Protein AF-A0AAW0VTT9-F1 (afdb_monomer_lite)

InterPro domains:
  IPR017452 GPCR, rhodopsin-like, 7TM [PS50262] (37-199)

Foldseek 3Di:
DDPPPPPPPPPPDDDPLVVLVVLLVVLLVCLVVLLVVLVVLLVVLVVLAVVLVVVVVVVVVVVVPPPPDDDDDDDDDPDDPPPPPPVSPDLWLLSVLVSQLSVLSNCCSNPLSVLSSVQSVCVSVVHDHDDPVSVLVSVLVVQLSVQLNVVSVVVNVVQVVPCVVDDPPDRPTDPVVSVVVSVVSNVVSNVVSVVVVPD

Secondary structure (DSSP, 8-state):
---------TTTSSPPHHHHHHHHHHHHHHHHHHHHHHHHHHHHHHHHHHHHHHHHHHHHHHHTSSTTS-----------------------HHHHHHHHHHHHHHHIIIIIHHHHHHHHHHHHTTPPPPPHHHHHHHHHHHHHHHHHHHHHHHHHHHHHHHHHHS-TT--S--HHHHHHHHHHHHHHHHHHHHHHHH-

Structure (mmCIF, N/CA/C/O backbone):
data_AF-A0AAW0VTT9-F1
#
_entry.id   AF-A0AAW0VTT9-F1
#
loop_
_atom_site.group_PDB
_atom_site.id
_atom_site.type_symbol
_atom_site.label_atom_id
_atom_site.label_alt_id
_atom_site.label_comp_id
_atom_site.label_asym_id
_atom_site.label_entity_id
_atom_site.label_seq_id
_atom_site.pdbx_PDB_ins_code
_atom_site.Cartn_x
_atom_site.Cartn_y
_atom_site.Cartn_z
_atom_site.occupancy
_atom_site.B_iso_or_equiv
_atom_site.auth_seq_id
_atom_site.auth_comp_id
_atom_site.auth_asym_id
_atom_site.auth_atom_id
_atom_site.pdbx_PDB_model_num
ATOM 1 N N . MET A 1 1 ? 29.250 16.994 -24.163 1.00 41.75 1 MET A N 1
ATOM 2 C CA . MET A 1 1 ? 29.553 15.779 -23.377 1.00 41.75 1 MET A CA 1
ATOM 3 C C . MET A 1 1 ? 28.845 14.619 -24.052 1.00 41.75 1 MET A C 1
ATOM 5 O O . MET A 1 1 ? 27.644 14.464 -23.885 1.00 41.75 1 MET A O 1
ATOM 9 N N . ASN A 1 2 ? 29.576 13.907 -24.911 1.00 37.84 2 ASN A N 1
ATOM 10 C CA . ASN A 1 2 ? 29.076 12.780 -25.694 1.00 37.84 2 ASN A CA 1
ATOM 11 C C . ASN A 1 2 ? 29.039 11.536 -24.812 1.00 37.84 2 ASN A C 1
ATOM 13 O O . ASN A 1 2 ? 30.079 10.942 -24.544 1.00 37.84 2 ASN A O 1
ATOM 17 N N . SER A 1 3 ? 27.850 11.137 -24.381 1.00 42.84 3 SER A N 1
ATOM 18 C CA . SER A 1 3 ? 27.622 9.825 -23.794 1.00 42.84 3 SER A CA 1
ATOM 19 C C . SER A 1 3 ? 27.156 8.861 -24.885 1.00 42.84 3 SER A C 1
ATOM 21 O O . SER A 1 3 ? 25.985 8.522 -25.029 1.00 42.84 3 SER A O 1
ATOM 23 N N . SER A 1 4 ? 28.126 8.451 -25.702 1.00 41.81 4 SER A N 1
ATOM 24 C CA . SER A 1 4 ? 28.024 7.264 -26.543 1.00 41.81 4 SER A CA 1
ATOM 25 C C . SER A 1 4 ? 28.101 6.044 -25.627 1.00 41.81 4 SER A C 1
ATOM 27 O O . SER A 1 4 ? 29.177 5.492 -25.406 1.00 41.81 4 SER A O 1
ATOM 29 N N . TRP A 1 5 ? 26.969 5.653 -25.044 1.00 49.06 5 TRP A N 1
ATOM 30 C CA . TRP A 1 5 ? 26.801 4.330 -24.446 1.00 49.06 5 TRP A CA 1
ATOM 31 C C . TRP A 1 5 ? 26.744 3.337 -25.603 1.00 49.06 5 TRP A C 1
ATOM 33 O O . TRP A 1 5 ? 25.675 2.959 -26.079 1.00 49.06 5 TRP A O 1
ATOM 43 N N . GLU A 1 6 ? 27.916 3.007 -26.138 1.00 41.84 6 GLU A N 1
ATOM 44 C CA . GLU A 1 6 ? 28.052 1.948 -27.118 1.00 41.84 6 GLU A CA 1
ATOM 45 C C . GLU A 1 6 ? 27.469 0.670 -26.522 1.00 41.84 6 GLU A C 1
ATOM 47 O O . GLU A 1 6 ? 27.969 0.096 -25.554 1.00 41.84 6 GLU A O 1
ATOM 52 N N . VAL A 1 7 ? 26.370 0.257 -27.137 1.00 48.59 7 VAL A N 1
ATOM 53 C CA . VAL A 1 7 ? 25.659 -1.000 -26.962 1.00 48.59 7 VAL A CA 1
ATOM 54 C C . VAL A 1 7 ? 26.563 -2.131 -27.476 1.00 48.59 7 VAL A C 1
ATOM 56 O O . VAL A 1 7 ? 26.320 -2.707 -28.527 1.00 48.59 7 VAL A O 1
ATOM 59 N N . ARG A 1 8 ? 27.672 -2.408 -26.780 1.00 44.38 8 ARG A N 1
ATOM 60 C CA . ARG A 1 8 ? 28.609 -3.511 -27.090 1.00 44.38 8 ARG A CA 1
ATOM 61 C C . ARG A 1 8 ? 28.682 -4.582 -25.996 1.00 44.38 8 ARG A C 1
ATOM 63 O O . ARG A 1 8 ? 29.585 -5.404 -26.005 1.00 44.38 8 ARG A O 1
ATOM 70 N N . GLY A 1 9 ? 27.734 -4.592 -25.058 1.00 42.50 9 GLY A N 1
ATOM 71 C CA . GLY A 1 9 ? 27.702 -5.550 -23.941 1.00 42.50 9 GLY A CA 1
ATOM 72 C C . GLY A 1 9 ? 26.490 -6.483 -23.909 1.00 42.50 9 GLY A C 1
ATOM 73 O O . GLY A 1 9 ? 26.217 -7.067 -22.865 1.00 42.50 9 GLY A O 1
ATOM 74 N N . LEU A 1 10 ? 25.716 -6.586 -24.995 1.00 48.16 10 LEU A N 1
ATOM 75 C CA . LEU A 1 10 ? 24.454 -7.342 -25.002 1.00 48.16 10 LEU A CA 1
ATOM 76 C C . LEU A 1 10 ? 24.596 -8.837 -25.320 1.00 48.16 10 LEU A C 1
ATOM 78 O O . LEU A 1 10 ? 23.585 -9.530 -25.271 1.00 48.16 10 LEU A O 1
ATOM 82 N N . GLU A 1 11 ? 25.797 -9.346 -25.609 1.00 51.06 11 GLU A N 1
ATOM 83 C CA . GLU A 1 11 ? 25.940 -10.760 -25.984 1.00 51.06 11 GLU A CA 1
ATOM 84 C C . GLU A 1 11 ? 26.037 -11.736 -24.801 1.00 51.06 11 GLU A C 1
ATOM 86 O O . GLU A 1 11 ? 25.587 -12.856 -24.981 1.00 51.06 11 GLU A O 1
ATOM 91 N N . ASP A 1 12 ? 26.439 -11.343 -23.578 1.00 50.56 12 ASP A N 1
ATOM 92 C CA . ASP A 1 12 ? 26.616 -12.347 -22.497 1.00 50.56 12 ASP A CA 1
ATOM 93 C C . ASP A 1 12 ? 26.087 -11.984 -21.089 1.00 50.56 12 ASP A C 1
ATOM 95 O O . ASP A 1 12 ? 26.224 -12.782 -20.162 1.00 50.56 12 ASP A O 1
ATOM 99 N N . GLY A 1 13 ? 25.455 -10.818 -20.876 1.00 60.34 13 GLY A N 1
ATOM 100 C CA . GLY A 1 13 ? 25.101 -10.368 -19.508 1.00 60.34 13 GLY A CA 1
ATOM 101 C C . GLY A 1 13 ? 23.711 -9.762 -19.287 1.00 60.34 13 GLY A C 1
ATOM 102 O O . GLY A 1 13 ? 23.351 -9.464 -18.147 1.00 60.34 13 GLY A O 1
ATOM 103 N N . GLY A 1 14 ? 22.921 -9.546 -20.341 1.00 64.19 14 GLY A N 1
ATOM 104 C CA . GLY A 1 14 ? 21.575 -8.979 -20.220 1.00 64.19 14 GLY A CA 1
ATOM 105 C C . GLY A 1 14 ? 20.544 -10.028 -19.804 1.00 64.19 14 GLY A C 1
ATOM 106 O O . GLY A 1 14 ? 20.582 -11.159 -20.283 1.00 64.19 14 GLY A O 1
ATOM 107 N N . ALA A 1 15 ? 19.580 -9.658 -18.952 1.00 70.12 15 ALA A N 1
ATOM 108 C CA . ALA A 1 15 ? 18.426 -10.519 -18.704 1.00 70.12 15 ALA A CA 1
ATOM 109 C C . ALA A 1 15 ? 17.712 -10.793 -20.045 1.00 70.12 15 ALA A C 1
ATOM 111 O O . ALA A 1 15 ? 17.352 -9.833 -20.735 1.00 70.12 15 ALA A O 1
ATOM 112 N N . PRO A 1 16 ? 17.487 -12.064 -20.430 1.00 85.50 16 PRO A N 1
ATOM 113 C CA . PRO A 1 16 ? 16.788 -12.385 -21.666 1.00 85.50 16 PRO A CA 1
ATOM 114 C C . PRO A 1 16 ? 15.449 -11.645 -21.732 1.00 85.50 16 PRO A C 1
ATOM 116 O O . PRO A 1 16 ? 14.719 -11.600 -20.743 1.00 85.50 16 PRO A O 1
ATOM 119 N N . VAL A 1 17 ? 15.084 -11.101 -22.897 1.00 87.88 17 VAL A N 1
ATOM 120 C CA . VAL A 1 17 ? 13.831 -10.335 -23.085 1.00 87.88 17 VAL A CA 1
ATOM 121 C C . VAL A 1 17 ? 12.601 -11.108 -22.582 1.00 87.88 17 VAL A C 1
ATOM 123 O O . VAL A 1 17 ? 11.656 -10.512 -22.063 1.00 87.88 17 VAL A O 1
ATOM 126 N N . GLY A 1 18 ? 12.634 -12.442 -22.673 1.00 90.12 18 GLY A N 1
ATOM 127 C CA . GLY A 1 18 ? 11.616 -13.323 -22.100 1.00 90.12 18 GLY A CA 1
ATOM 128 C C . GLY A 1 18 ? 11.416 -13.136 -20.591 1.00 90.12 18 GLY A C 1
ATOM 129 O O . GLY A 1 18 ? 10.275 -13.049 -20.146 1.00 90.12 18 GLY A O 1
ATOM 130 N N . TRP A 1 19 ? 12.492 -12.984 -19.813 1.00 92.81 19 TRP A N 1
ATOM 131 C CA . TRP A 1 19 ? 12.420 -12.724 -18.371 1.00 92.81 19 TRP A CA 1
ATOM 132 C C . TRP A 1 19 ? 11.833 -11.353 -18.054 1.00 92.81 19 TRP A C 1
ATOM 134 O O . TRP A 1 19 ? 11.032 -11.237 -17.130 1.00 92.81 19 TRP A O 1
ATOM 144 N N . ILE A 1 20 ? 12.172 -10.328 -18.839 1.00 92.06 20 ILE A N 1
ATOM 145 C CA . ILE A 1 20 ? 11.619 -8.978 -18.661 1.00 92.06 20 ILE A CA 1
ATOM 146 C C . ILE A 1 20 ? 10.101 -8.996 -18.897 1.00 92.06 20 ILE A C 1
ATOM 148 O O . ILE A 1 20 ? 9.338 -8.471 -18.086 1.00 92.06 20 ILE A O 1
ATOM 152 N N . ARG A 1 21 ? 9.643 -9.666 -19.963 1.00 93.69 21 ARG A N 1
ATOM 153 C CA . ARG A 1 21 ? 8.207 -9.844 -20.242 1.00 93.69 21 ARG A CA 1
ATOM 154 C C . ARG A 1 21 ? 7.507 -10.664 -19.161 1.00 93.69 21 ARG A C 1
ATOM 156 O O . ARG A 1 21 ? 6.414 -10.297 -18.740 1.00 93.69 21 ARG A O 1
ATOM 163 N N . ALA A 1 22 ? 8.134 -11.741 -18.688 1.00 94.94 22 ALA A N 1
ATOM 164 C CA . ALA A 1 22 ? 7.590 -12.553 -17.605 1.00 94.94 22 ALA A CA 1
ATOM 165 C C . ALA A 1 22 ? 7.423 -11.730 -16.316 1.00 94.94 22 ALA A C 1
ATOM 167 O O . ALA A 1 22 ? 6.351 -11.750 -15.716 1.00 94.94 22 ALA A O 1
ATOM 168 N N . ALA A 1 23 ? 8.434 -10.940 -15.938 1.00 94.19 23 ALA A N 1
ATOM 169 C CA . ALA A 1 23 ? 8.374 -10.042 -14.785 1.00 94.19 23 ALA A CA 1
ATOM 170 C C . ALA A 1 23 ? 7.284 -8.969 -14.935 1.00 94.19 23 ALA A C 1
ATOM 172 O O . ALA A 1 23 ? 6.585 -8.656 -13.972 1.00 94.19 23 ALA A O 1
ATOM 173 N N . GLN A 1 24 ? 7.089 -8.440 -16.144 1.00 95.38 24 GLN A N 1
ATOM 174 C CA . GLN A 1 24 ? 6.029 -7.479 -16.435 1.00 95.38 24 GLN A CA 1
ATOM 175 C C . GLN A 1 24 ? 4.628 -8.093 -16.288 1.00 95.38 24 GLN A C 1
ATOM 177 O O . GLN A 1 24 ? 3.772 -7.514 -15.619 1.00 95.38 24 GLN A O 1
ATOM 182 N N . VAL A 1 25 ? 4.387 -9.264 -16.887 1.00 96.50 25 VAL A N 1
ATOM 183 C CA . VAL A 1 25 ? 3.108 -9.988 -16.767 1.00 96.50 25 VAL A CA 1
ATOM 184 C C . VAL A 1 25 ? 2.840 -10.362 -15.310 1.00 96.50 25 VAL A C 1
ATOM 186 O O . VAL A 1 25 ? 1.718 -10.205 -14.823 1.00 96.50 25 VAL A O 1
ATOM 189 N N . TRP A 1 26 ? 3.875 -10.794 -14.590 1.00 96.88 26 TRP A N 1
ATOM 190 C CA . TRP A 1 26 ? 3.798 -11.061 -13.160 1.00 96.88 26 TRP A CA 1
ATOM 191 C C . TRP A 1 26 ? 3.393 -9.814 -12.366 1.00 96.88 26 TRP A C 1
ATOM 193 O O . TRP A 1 26 ? 2.438 -9.870 -11.595 1.00 96.88 26 TRP A O 1
ATOM 203 N N . ALA A 1 27 ? 4.047 -8.671 -12.597 1.00 96.31 27 ALA A N 1
ATOM 204 C CA . ALA A 1 27 ? 3.732 -7.417 -11.914 1.00 96.31 27 ALA A CA 1
ATOM 205 C C . ALA A 1 27 ? 2.271 -6.982 -12.133 1.00 96.31 27 ALA A C 1
ATOM 207 O O . ALA A 1 27 ? 1.600 -6.600 -11.175 1.00 96.31 27 ALA A O 1
ATOM 208 N N . TRP A 1 28 ? 1.751 -7.101 -13.361 1.00 97.44 28 TRP A N 1
ATOM 209 C CA . TRP A 1 28 ? 0.335 -6.846 -13.656 1.00 97.44 28 TRP A CA 1
ATOM 210 C C . TRP A 1 28 ? -0.603 -7.823 -12.949 1.00 97.44 28 TRP A C 1
ATOM 212 O O . TRP A 1 28 ? -1.619 -7.411 -12.394 1.00 97.44 28 TRP A O 1
ATOM 222 N N . THR A 1 29 ? -0.251 -9.107 -12.927 1.00 97.88 29 THR A N 1
ATOM 223 C CA . THR A 1 29 ? -1.052 -10.140 -12.259 1.00 97.88 29 THR A CA 1
ATOM 224 C C . THR A 1 29 ? -1.159 -9.857 -10.760 1.00 97.88 29 THR A C 1
ATOM 226 O O . THR A 1 29 ? -2.262 -9.818 -10.215 1.00 97.88 29 THR A O 1
ATOM 229 N N . VAL A 1 30 ? -0.029 -9.576 -10.100 1.00 97.56 30 VAL A N 1
ATOM 230 C CA . VAL A 1 30 ? 0.010 -9.217 -8.673 1.00 97.56 30 VAL A CA 1
ATOM 231 C C . VAL A 1 30 ? -0.730 -7.903 -8.415 1.00 97.56 30 VAL A C 1
ATOM 233 O O . VAL A 1 30 ? -1.460 -7.809 -7.434 1.00 97.56 30 VAL A O 1
ATOM 236 N N . SER A 1 31 ? -0.616 -6.916 -9.308 1.00 97.62 31 SER A N 1
ATOM 237 C CA . SER A 1 31 ? -1.359 -5.652 -9.220 1.00 97.62 31 SER A CA 1
ATOM 238 C C . SER A 1 31 ? -2.876 -5.869 -9.227 1.00 97.62 31 SER A C 1
ATOM 240 O O . SER A 1 31 ? -3.567 -5.345 -8.356 1.00 97.62 31 SER A O 1
ATOM 242 N N . VAL A 1 32 ? -3.401 -6.685 -10.149 1.00 98.06 32 VAL A N 1
ATOM 243 C CA . VAL A 1 32 ? -4.846 -6.950 -10.259 1.00 98.06 32 VAL A CA 1
ATOM 244 C C . VAL A 1 32 ? -5.354 -7.769 -9.076 1.00 98.06 32 VAL A C 1
ATOM 246 O O . VAL A 1 32 ? -6.338 -7.386 -8.438 1.00 98.06 32 VAL A O 1
ATOM 249 N N . VAL A 1 33 ? -4.689 -8.884 -8.761 1.00 98.12 33 VAL A N 1
ATOM 250 C CA . VAL A 1 33 ? -5.107 -9.786 -7.676 1.00 98.12 33 VAL A CA 1
ATOM 251 C C . VAL A 1 33 ? -4.972 -9.090 -6.322 1.00 98.12 33 VAL A C 1
ATOM 253 O O . VAL A 1 33 ? -5.932 -9.048 -5.552 1.00 98.12 33 VAL A O 1
ATOM 256 N N . GLY A 1 34 ? -3.812 -8.488 -6.054 1.00 96.56 34 GLY A N 1
ATOM 257 C CA . GLY A 1 34 ? -3.541 -7.759 -4.818 1.00 96.56 34 GLY A CA 1
ATOM 258 C C . GLY A 1 34 ? -4.400 -6.505 -4.683 1.00 96.56 34 GLY A C 1
ATOM 259 O O . GLY A 1 34 ? -4.956 -6.258 -3.616 1.00 96.56 34 GLY A O 1
ATOM 260 N N . GLY A 1 35 ? -4.590 -5.746 -5.765 1.00 97.19 35 GLY A N 1
ATOM 261 C CA . GLY A 1 35 ? -5.460 -4.571 -5.775 1.00 97.19 35 GLY A CA 1
ATOM 262 C C . GLY A 1 35 ? -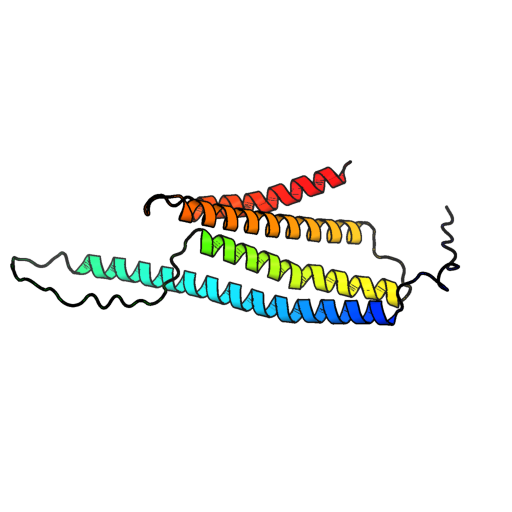6.912 -4.928 -5.456 1.00 97.19 35 GLY A C 1
ATOM 263 O O . GLY A 1 35 ? -7.519 -4.318 -4.578 1.00 97.19 35 GLY A O 1
ATOM 264 N N . THR A 1 36 ? -7.451 -5.968 -6.097 1.00 98.00 36 THR A N 1
ATOM 265 C CA . THR A 1 36 ? -8.825 -6.433 -5.842 1.00 98.00 36 THR A CA 1
ATOM 266 C C . THR A 1 36 ? -8.984 -6.953 -4.412 1.00 98.00 36 THR A C 1
ATOM 268 O O . THR A 1 36 ? -9.917 -6.556 -3.715 1.00 98.00 36 THR A O 1
ATOM 271 N N . GLY A 1 37 ? -8.064 -7.803 -3.943 1.00 97.25 37 GLY A N 1
ATOM 272 C CA . GLY A 1 37 ? -8.117 -8.374 -2.593 1.00 97.25 37 GLY A CA 1
ATOM 273 C C . GLY A 1 37 ? -8.040 -7.316 -1.488 1.00 97.25 37 GLY A C 1
ATOM 274 O O . GLY A 1 37 ? -8.830 -7.339 -0.538 1.00 97.25 37 GLY A O 1
ATOM 275 N N . ASN A 1 38 ? -7.143 -6.338 -1.635 1.00 97.25 38 ASN A N 1
ATOM 276 C CA . ASN A 1 38 ? -7.021 -5.247 -0.672 1.00 97.25 38 ASN A CA 1
ATOM 277 C C . ASN A 1 38 ? -8.211 -4.289 -0.719 1.00 97.25 38 ASN A C 1
ATOM 279 O O . ASN A 1 38 ? -8.684 -3.866 0.334 1.00 97.25 38 ASN A O 1
ATOM 283 N N . LEU A 1 39 ? -8.767 -4.010 -1.902 1.00 97.75 39 LEU A N 1
ATOM 284 C CA . LEU A 1 39 ? -9.986 -3.212 -2.024 1.00 97.75 39 LEU A CA 1
ATOM 285 C C . LEU A 1 39 ? -11.165 -3.872 -1.297 1.00 97.75 39 LEU A C 1
ATOM 287 O O . LEU A 1 39 ? -11.843 -3.217 -0.508 1.00 97.75 39 LEU A O 1
ATOM 291 N N . VAL A 1 40 ? -11.381 -5.175 -1.506 1.00 97.69 40 VAL A N 1
ATOM 292 C CA . VAL A 1 40 ? -12.435 -5.931 -0.808 1.00 97.69 40 VAL A CA 1
ATOM 293 C C . VAL A 1 40 ? -12.220 -5.898 0.706 1.00 97.69 40 VAL A C 1
ATOM 295 O O . VAL A 1 40 ? -13.181 -5.688 1.451 1.00 97.69 40 VAL A O 1
ATOM 298 N N . THR A 1 41 ? -10.977 -6.039 1.173 1.00 96.38 41 THR A N 1
ATOM 299 C CA . THR A 1 41 ? -10.627 -5.933 2.600 1.00 96.38 41 THR A CA 1
ATOM 300 C C . THR A 1 41 ? -10.975 -4.555 3.163 1.00 96.38 41 THR A C 1
ATOM 302 O O . THR A 1 41 ? -11.702 -4.469 4.155 1.00 96.38 41 THR A O 1
ATOM 305 N N . VAL A 1 42 ? -10.541 -3.477 2.503 1.00 96.50 42 VAL A N 1
ATOM 306 C CA . VAL A 1 42 ? -10.851 -2.093 2.894 1.00 96.50 42 VAL A CA 1
ATOM 307 C C . VAL A 1 42 ? -12.363 -1.877 2.946 1.00 96.50 42 VAL A C 1
ATOM 309 O O . VAL A 1 42 ? -12.882 -1.423 3.967 1.00 96.50 42 VAL A O 1
ATOM 312 N N . CYS A 1 43 ? -13.089 -2.248 1.887 1.00 96.88 43 CYS A N 1
ATOM 313 C CA . CYS A 1 43 ? -14.543 -2.120 1.823 1.00 96.88 43 CYS A CA 1
ATOM 314 C C . CYS A 1 43 ? -15.230 -2.891 2.952 1.00 96.88 43 CYS A C 1
ATOM 316 O O . CYS A 1 43 ? -16.119 -2.349 3.606 1.00 96.88 43 CYS A O 1
ATOM 318 N N . THR A 1 44 ? -14.793 -4.121 3.225 1.00 95.06 44 THR A N 1
ATOM 319 C CA . THR A 1 44 ? -15.354 -4.960 4.290 1.00 95.06 44 THR A CA 1
ATOM 320 C C . THR A 1 44 ? -15.122 -4.329 5.657 1.00 95.06 44 THR A C 1
ATOM 322 O O . THR A 1 44 ? -16.067 -4.172 6.427 1.00 95.06 44 THR A O 1
ATOM 325 N N . VAL A 1 45 ? -13.894 -3.904 5.959 1.00 93.50 45 VAL A N 1
ATOM 326 C CA . VAL A 1 45 ? -13.554 -3.288 7.248 1.00 93.50 45 VAL A CA 1
ATOM 327 C C . VAL A 1 45 ? -14.313 -1.976 7.444 1.00 93.50 45 VAL A C 1
ATOM 329 O O . VAL A 1 45 ? -14.918 -1.767 8.496 1.00 93.50 45 VAL A O 1
ATOM 332 N N . VAL A 1 46 ? -14.351 -1.109 6.431 1.00 93.69 46 VAL A N 1
ATOM 333 C CA . VAL A 1 46 ? -15.102 0.155 6.482 1.00 93.69 46 VAL A CA 1
ATOM 334 C C . VAL A 1 46 ? -16.596 -0.103 6.667 1.00 93.69 46 VAL A C 1
ATOM 336 O O . VAL A 1 46 ? -17.229 0.553 7.496 1.00 93.69 46 VAL A O 1
ATOM 339 N N . HIS A 1 47 ? -17.156 -1.081 5.955 1.00 93.19 47 HIS A N 1
ATOM 340 C CA . HIS A 1 47 ? -18.559 -1.459 6.081 1.00 93.19 47 HIS A CA 1
ATOM 341 C C . HIS A 1 47 ? -18.888 -1.972 7.492 1.00 93.19 47 HIS A C 1
ATOM 343 O O . HIS A 1 47 ? -19.856 -1.511 8.098 1.00 93.19 47 HIS A O 1
ATOM 349 N N . GLN A 1 48 ? -18.052 -2.845 8.065 1.00 91.50 48 GLN A N 1
ATOM 350 C CA . GLN A 1 48 ? -18.215 -3.331 9.442 1.00 91.50 48 GLN A CA 1
ATOM 351 C C . GLN A 1 48 ? -18.122 -2.189 10.466 1.00 91.50 48 GLN A C 1
ATOM 353 O O . GLN A 1 48 ? -18.948 -2.094 11.376 1.00 91.50 48 GLN A O 1
ATOM 358 N N . LEU A 1 49 ? -17.173 -1.263 10.288 1.00 89.56 49 LEU A N 1
ATOM 359 C CA . LEU A 1 49 ? -17.051 -0.073 11.135 1.00 89.56 49 LEU A CA 1
ATOM 360 C C . LEU A 1 49 ? -18.283 0.836 11.028 1.00 89.56 49 LEU A C 1
ATOM 362 O O . LEU A 1 49 ? -18.729 1.391 12.035 1.00 89.56 49 LEU A O 1
ATOM 366 N N . HIS A 1 50 ? -18.844 0.989 9.828 1.00 90.75 50 HIS A N 1
ATOM 367 C CA . HIS A 1 50 ? -20.047 1.782 9.596 1.00 90.75 50 HIS A CA 1
ATOM 368 C C . HIS A 1 50 ? -21.276 1.153 10.268 1.00 90.75 50 HIS A C 1
ATOM 370 O O . HIS A 1 50 ? -21.971 1.828 11.032 1.00 90.75 50 HIS A O 1
ATOM 376 N N . LEU A 1 51 ? -21.500 -0.150 10.070 1.00 89.12 51 LEU A N 1
ATOM 377 C CA . LEU A 1 51 ? -22.587 -0.885 10.723 1.00 89.12 51 LEU A CA 1
ATOM 378 C C . LEU A 1 51 ? -22.467 -0.863 12.251 1.00 89.12 51 LEU A C 1
ATOM 380 O O . LEU A 1 51 ? -23.474 -0.682 12.941 1.00 89.12 51 LEU A O 1
ATOM 384 N N . GLY A 1 52 ? -21.249 -0.986 12.787 1.00 85.50 52 GLY A N 1
ATOM 385 C CA . GLY A 1 52 ? -20.992 -0.895 14.225 1.00 85.50 52 GLY A CA 1
ATOM 386 C C . GLY A 1 52 ? -21.348 0.475 14.811 1.00 85.50 52 GLY A C 1
ATOM 387 O O . GLY A 1 52 ? -21.904 0.558 15.907 1.00 85.50 52 GLY A O 1
ATOM 388 N N . ARG A 1 53 ? -21.101 1.565 14.069 1.00 85.69 53 ARG A N 1
ATOM 389 C CA . ARG A 1 53 ? -21.510 2.920 14.484 1.00 85.69 53 ARG A CA 1
ATOM 390 C C . ARG A 1 53 ? -23.027 3.087 14.494 1.00 85.69 53 ARG A C 1
ATOM 392 O O . ARG A 1 53 ? -23.553 3.686 15.431 1.00 85.69 53 ARG A O 1
ATOM 399 N N . LEU A 1 54 ? -23.723 2.556 13.488 1.00 87.12 54 LEU A N 1
ATOM 400 C CA . LEU A 1 54 ? -25.186 2.626 13.417 1.00 87.12 54 LEU A CA 1
ATOM 401 C C . LEU A 1 54 ? -25.847 1.878 14.582 1.00 87.12 54 LEU A C 1
ATOM 403 O O . LEU A 1 54 ? -26.715 2.441 15.248 1.00 87.12 54 LEU A O 1
ATOM 407 N N . HIS A 1 55 ? -25.382 0.666 14.896 1.00 82.50 55 HIS A N 1
ATOM 408 C CA . HIS A 1 55 ? -25.903 -0.111 16.028 1.00 82.50 55 HIS A CA 1
ATOM 409 C C . HIS A 1 55 ? -25.680 0.589 17.372 1.00 82.50 55 HIS A C 1
ATOM 411 O O . HIS A 1 55 ? -26.581 0.622 18.211 1.00 82.50 55 HIS A O 1
ATOM 417 N N . HIS A 1 56 ? -24.507 1.196 17.576 1.00 79.31 56 HIS A N 1
ATOM 418 C CA . HIS A 1 56 ? -24.244 1.967 18.791 1.00 79.31 56 HIS A CA 1
ATOM 419 C C . HIS A 1 56 ? -25.164 3.183 18.930 1.00 79.31 56 HIS A C 1
ATOM 421 O O . HIS A 1 56 ? -25.583 3.499 20.042 1.00 79.31 56 HIS A O 1
ATOM 427 N N . ARG A 1 57 ? -25.513 3.842 17.820 1.00 80.81 57 ARG A N 1
ATOM 428 C CA . ARG A 1 57 ? -26.445 4.974 17.833 1.00 80.81 57 ARG A CA 1
ATOM 429 C C . ARG A 1 57 ? -27.875 4.540 18.173 1.00 80.81 57 ARG A C 1
ATOM 431 O O . ARG A 1 57 ? -28.558 5.273 18.877 1.00 80.81 57 ARG A O 1
ATOM 438 N N . GLY A 1 58 ? -28.300 3.355 17.729 1.00 76.50 58 GLY A N 1
ATOM 439 C CA . GLY A 1 58 ? -29.631 2.806 18.018 1.00 76.50 58 GLY A CA 1
ATOM 440 C C . GLY A 1 58 ? -29.860 2.482 19.499 1.00 76.50 58 GLY A C 1
ATOM 441 O O . GLY A 1 58 ? -30.896 2.847 20.045 1.00 76.50 58 GLY A O 1
ATOM 442 N N . ARG A 1 59 ? -28.874 1.881 20.184 1.00 72.81 59 ARG A N 1
ATOM 443 C CA . ARG A 1 59 ? -29.016 1.529 21.614 1.00 72.81 59 ARG A CA 1
ATOM 444 C C . ARG A 1 59 ? -29.177 2.745 22.530 1.00 72.81 59 ARG A C 1
ATOM 446 O O . ARG A 1 59 ? -29.974 2.693 23.455 1.00 72.81 59 ARG A O 1
ATOM 453 N N . TYR A 1 60 ? -28.501 3.858 22.229 1.00 65.62 60 TYR A N 1
ATOM 454 C CA . TYR A 1 60 ? -28.666 5.103 22.994 1.00 65.62 60 TYR A CA 1
ATOM 455 C C . TYR A 1 60 ? -30.096 5.658 22.949 1.00 65.62 60 TYR A C 1
ATOM 457 O O . TYR A 1 60 ? -30.538 6.269 23.915 1.00 65.62 60 TYR A O 1
ATOM 465 N N . TYR A 1 61 ? -30.818 5.449 21.845 1.00 66.88 61 TYR A N 1
ATOM 466 C CA . TYR A 1 61 ? -32.214 5.876 21.736 1.00 66.88 61 TYR A CA 1
ATOM 467 C C . TYR A 1 61 ? -33.181 4.935 22.465 1.00 66.88 61 TYR A C 1
ATOM 469 O O . TYR A 1 61 ? -34.216 5.393 22.938 1.00 66.88 61 TYR A O 1
ATOM 477 N N . GLN A 1 62 ? -32.850 3.646 22.577 1.00 66.44 62 GLN A N 1
ATOM 478 C CA . GLN A 1 62 ? -33.725 2.650 23.197 1.00 66.44 62 GLN A CA 1
ATOM 479 C C . GLN A 1 62 ? -33.623 2.645 24.732 1.00 66.44 62 GLN A C 1
ATOM 481 O O . GLN A 1 62 ? -34.652 2.579 25.397 1.00 66.44 62 GLN A O 1
ATOM 486 N N . ASP A 1 63 ? -32.426 2.827 25.304 1.00 62.47 63 ASP A N 1
ATOM 487 C CA . ASP A 1 63 ? -32.245 2.906 26.769 1.00 62.47 63 ASP A CA 1
ATOM 488 C C . ASP A 1 63 ? -32.804 4.203 27.381 1.00 62.47 63 ASP A C 1
ATOM 490 O O . ASP A 1 63 ? -33.154 4.242 28.559 1.00 62.47 63 ASP A O 1
ATOM 494 N N . GLY A 1 64 ? -32.948 5.270 26.588 1.00 58.75 64 GLY A N 1
ATOM 495 C CA . GLY A 1 64 ? -33.541 6.528 27.051 1.00 58.75 64 GLY A CA 1
ATOM 496 C C . GLY A 1 64 ? -35.055 6.469 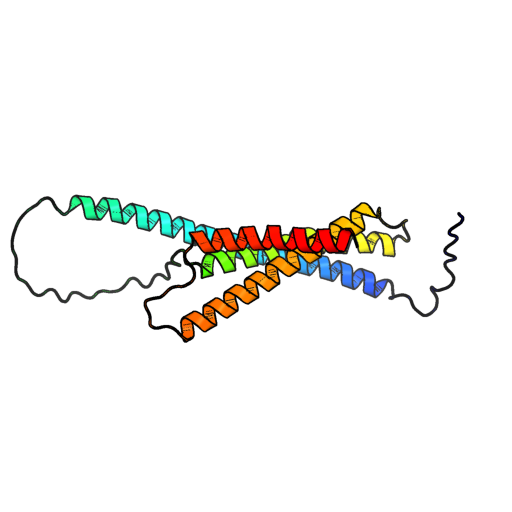27.282 1.00 58.75 64 GLY A C 1
ATOM 497 O O . GLY A 1 64 ? -35.592 7.358 27.936 1.00 58.75 64 GLY A O 1
ATOM 498 N N . HIS A 1 65 ? -35.747 5.444 26.768 1.00 55.84 65 HIS A N 1
ATOM 499 C CA . HIS A 1 65 ? -37.213 5.403 26.748 1.00 55.84 65 HIS A CA 1
ATOM 500 C C . HIS A 1 65 ? -37.851 4.473 27.792 1.00 55.84 65 HIS A C 1
ATOM 502 O O . HIS A 1 65 ? -39.062 4.537 27.982 1.00 55.84 65 HIS A O 1
ATOM 508 N N . TYR A 1 66 ? -37.060 3.649 28.491 1.00 56.12 66 TYR A N 1
ATOM 509 C CA . TYR A 1 66 ? -37.562 2.714 29.511 1.00 56.12 66 TYR A CA 1
ATOM 510 C C . TYR A 1 66 ? -37.474 3.234 30.950 1.00 56.12 66 TYR A C 1
ATOM 512 O O . TYR A 1 66 ? -37.966 2.580 31.863 1.00 56.12 66 TYR A O 1
ATOM 520 N N . HIS A 1 67 ? -36.884 4.409 31.187 1.00 56.53 67 HIS A N 1
ATOM 521 C CA . HIS A 1 67 ? -36.629 4.872 32.554 1.00 56.53 67 HIS A CA 1
ATOM 522 C C . HIS A 1 67 ? -37.729 5.762 33.163 1.00 56.53 67 HIS A C 1
ATOM 524 O O . HIS A 1 67 ? -37.472 6.418 34.173 1.00 56.53 67 HIS A O 1
ATOM 530 N N . GLN A 1 68 ? -38.941 5.792 32.589 1.00 59.06 68 GLN A N 1
ATOM 531 C CA . GLN A 1 68 ? -40.012 6.690 33.046 1.00 59.06 68 GLN A CA 1
ATOM 532 C C . GLN A 1 68 ? -41.315 6.018 33.506 1.00 59.06 68 GLN A C 1
ATOM 534 O O . GLN A 1 68 ? -42.265 6.740 33.758 1.00 59.06 68 GLN A O 1
ATOM 539 N N . ASP A 1 69 ? -41.360 4.702 33.737 1.00 54.53 69 ASP A N 1
ATOM 540 C CA . ASP A 1 69 ? -42.513 4.083 34.412 1.00 54.53 69 ASP A CA 1
ATOM 541 C C . ASP A 1 69 ? -42.078 3.038 35.457 1.00 54.53 69 ASP A C 1
ATOM 543 O O . ASP A 1 69 ? -41.763 1.897 35.148 1.00 54.53 69 ASP A O 1
ATOM 547 N N . GLY A 1 70 ? -42.012 3.505 36.707 1.00 56.03 70 GLY A N 1
ATOM 548 C CA . GLY A 1 70 ? -42.519 2.860 37.925 1.00 56.03 70 GLY A CA 1
ATOM 549 C C . GLY A 1 70 ? -42.252 1.381 38.267 1.00 56.03 70 GLY A C 1
ATOM 550 O O . GLY A 1 70 ? -42.705 0.467 37.595 1.00 56.03 70 GLY A O 1
ATOM 551 N N . HIS A 1 71 ? -41.791 1.220 39.514 1.00 50.12 71 HIS A N 1
ATOM 552 C CA . HIS A 1 71 ? -42.161 0.182 40.494 1.00 50.12 71 HIS A CA 1
ATOM 553 C C . HIS A 1 71 ? -41.478 -1.201 40.501 1.00 50.12 71 HIS A C 1
ATOM 555 O O . HIS A 1 71 ? -41.423 -1.933 39.524 1.00 50.12 71 HIS A O 1
ATOM 561 N N . HIS A 1 72 ? -41.033 -1.537 41.724 1.00 57.09 72 HIS A N 1
ATOM 562 C CA . HIS A 1 72 ? -40.822 -2.856 42.328 1.00 57.09 72 HIS A CA 1
ATOM 563 C C . HIS A 1 72 ? -41.305 -4.069 41.520 1.00 57.09 72 HIS A C 1
ATOM 565 O O . HIS A 1 72 ? -42.510 -4.243 41.350 1.00 57.09 72 HIS A O 1
ATOM 571 N N . GLN A 1 73 ? -40.390 -5.006 41.259 1.00 48.31 73 GLN A N 1
ATOM 572 C CA . GLN A 1 73 ? -40.664 -6.423 41.495 1.00 48.31 73 GLN A CA 1
ATOM 573 C C . GLN A 1 73 ? -39.367 -7.222 41.649 1.00 48.31 73 GLN A C 1
ATOM 575 O O . GLN A 1 73 ? -38.553 -7.324 40.734 1.00 48.31 73 GLN A O 1
ATOM 580 N N . ASP A 1 74 ? -39.200 -7.775 42.850 1.00 60.38 74 ASP A N 1
ATOM 581 C CA . ASP A 1 74 ? -38.288 -8.868 43.149 1.00 60.38 74 ASP A CA 1
ATOM 582 C C . ASP A 1 74 ? -38.736 -10.107 42.371 1.00 60.38 74 ASP A C 1
ATOM 584 O O . ASP A 1 74 ? -39.881 -10.548 42.480 1.00 60.38 74 ASP A O 1
ATOM 588 N N . GLY A 1 75 ? -37.835 -10.677 41.582 1.00 45.34 75 GLY A N 1
ATOM 589 C CA . GLY A 1 75 ? -38.129 -11.873 40.809 1.00 45.34 75 GLY A CA 1
ATOM 590 C C . GLY A 1 75 ? -36.914 -12.312 40.022 1.00 45.34 75 GLY A C 1
ATOM 591 O O . GLY A 1 75 ? -36.595 -11.741 38.987 1.00 45.34 75 GLY A O 1
ATOM 592 N N . HIS A 1 76 ? -36.222 -13.319 40.549 1.00 54.25 76 HIS A N 1
ATOM 593 C CA . HIS A 1 76 ? -35.148 -14.049 39.888 1.00 54.25 76 HIS A CA 1
ATOM 594 C C . HIS A 1 76 ? -35.476 -14.338 38.418 1.00 54.25 76 HIS A C 1
ATOM 596 O O . HIS A 1 76 ? -36.286 -15.213 38.126 1.00 54.25 76 HIS A O 1
ATOM 602 N N . GLN A 1 77 ? -34.788 -13.655 37.505 1.00 45.16 77 GLN A N 1
ATOM 603 C CA . GLN A 1 77 ? -34.846 -13.951 36.080 1.00 45.16 77 GLN A CA 1
ATOM 604 C C . GLN A 1 77 ? -33.431 -14.239 35.572 1.00 45.16 77 GLN A C 1
ATOM 606 O O . GLN A 1 77 ? -32.725 -13.390 35.034 1.00 45.16 77 GLN A O 1
ATOM 611 N N . GLN A 1 78 ? -32.999 -15.479 35.825 1.00 52.75 78 GLN A N 1
ATOM 612 C CA . GLN A 1 78 ? -31.963 -16.158 35.050 1.00 52.75 78 GLN A CA 1
ATOM 613 C C . GLN A 1 78 ? -32.573 -16.525 33.693 1.00 52.75 78 GLN A C 1
ATOM 615 O O . GLN A 1 78 ? -32.933 -17.675 33.473 1.00 52.75 78 GLN A O 1
ATOM 620 N N . ASP A 1 79 ? -32.716 -15.551 32.798 1.00 44.19 79 ASP A N 1
ATOM 621 C CA . ASP A 1 79 ? -33.045 -15.835 31.404 1.00 44.19 79 ASP A CA 1
ATOM 622 C C . ASP A 1 79 ? -31.810 -15.650 30.533 1.00 44.19 79 ASP A C 1
ATOM 624 O O . ASP A 1 79 ? -31.059 -14.677 30.639 1.00 44.19 79 ASP A O 1
ATOM 628 N N . GLY A 1 80 ? -31.571 -16.685 29.732 1.00 45.62 80 GLY A N 1
ATOM 629 C CA . GLY A 1 80 ? -30.337 -16.937 29.022 1.00 45.62 80 GLY A CA 1
ATOM 630 C C . GLY A 1 80 ? -29.916 -15.747 28.183 1.00 45.62 80 GLY A C 1
ATOM 631 O O . GLY A 1 80 ? -30.530 -15.419 27.168 1.00 45.62 80 GLY A O 1
ATOM 632 N N . HIS A 1 81 ? -28.788 -15.167 28.582 1.00 46.06 81 HIS A N 1
ATOM 633 C CA . HIS A 1 81 ? -27.954 -14.326 27.749 1.00 46.06 81 HIS A CA 1
ATOM 634 C C . HIS A 1 81 ? -27.402 -15.207 26.612 1.00 46.06 81 HIS A C 1
ATOM 636 O O . HIS A 1 81 ? -26.236 -15.588 26.608 1.00 46.06 81 HIS A O 1
ATOM 642 N N . LEU A 1 82 ? -28.261 -15.560 25.647 1.00 49.53 82 LEU A N 1
ATOM 643 C CA . LEU A 1 82 ? -27.877 -15.879 24.276 1.00 49.53 82 LEU A CA 1
ATOM 644 C C . LEU A 1 82 ? -27.243 -14.596 23.749 1.00 49.53 82 LEU A C 1
ATOM 646 O O . LEU A 1 82 ? -27.887 -13.716 23.180 1.00 49.53 82 LEU A O 1
ATOM 650 N N . GLN A 1 83 ? -25.978 -14.438 24.121 1.00 51.59 83 GLN A N 1
ATOM 651 C CA . GLN A 1 83 ? -25.056 -13.471 23.586 1.00 51.59 83 GLN A CA 1
ATOM 652 C C . GLN A 1 83 ? -25.074 -13.754 22.090 1.00 51.59 83 GLN A C 1
ATOM 654 O O . GLN A 1 83 ? -24.576 -14.780 21.637 1.00 51.59 83 GLN A O 1
ATOM 659 N N . ASP A 1 84 ? -25.805 -12.915 21.354 1.00 48.50 84 ASP A N 1
ATOM 660 C CA . ASP A 1 84 ? -25.759 -12.844 19.902 1.00 48.50 84 ASP A CA 1
ATOM 661 C C . ASP A 1 84 ? -24.300 -12.512 19.574 1.00 48.50 84 ASP A C 1
ATOM 663 O O . ASP A 1 84 ? -23.904 -11.347 19.500 1.00 48.50 84 ASP A O 1
ATOM 667 N N . ASP A 1 85 ? -23.489 -13.571 19.496 1.00 49.19 85 ASP A N 1
ATOM 668 C CA . ASP A 1 85 ? -22.060 -13.633 19.192 1.00 49.19 85 ASP A CA 1
ATOM 669 C C . ASP A 1 85 ? -21.852 -13.281 17.717 1.00 49.19 85 ASP A C 1
ATOM 671 O O . ASP A 1 85 ? -21.081 -13.892 16.977 1.00 49.19 85 ASP A O 1
ATOM 675 N N . ARG A 1 86 ? -22.561 -12.256 17.239 1.00 51.53 86 ARG A N 1
ATOM 676 C CA . ARG A 1 86 ? -22.170 -11.598 16.011 1.00 51.53 86 ARG A CA 1
ATOM 677 C C . ARG A 1 86 ? -20.801 -11.013 16.303 1.00 51.53 86 ARG A C 1
ATOM 679 O O . ARG A 1 86 ? -20.692 -10.204 17.229 1.00 51.53 86 ARG A O 1
ATOM 686 N N . PRO A 1 87 ? -19.767 -11.379 15.531 1.00 52.16 87 PRO A N 1
ATOM 687 C CA . PRO A 1 87 ? -18.454 -10.779 15.653 1.00 52.16 87 PRO A CA 1
ATOM 688 C C . PRO A 1 87 ? -18.560 -9.320 15.201 1.00 52.16 87 PRO A C 1
ATOM 690 O O . PRO A 1 87 ? -18.214 -8.955 14.080 1.00 52.16 87 PRO A O 1
ATOM 693 N N . SER A 1 88 ? -19.093 -8.457 16.064 1.00 53.41 88 SER A N 1
ATOM 694 C CA . SER A 1 88 ? -19.058 -7.026 15.861 1.00 53.41 88 SER A CA 1
ATOM 695 C C . SER A 1 88 ? -17.610 -6.635 16.100 1.00 53.41 88 SER A C 1
ATOM 697 O O . SER A 1 88 ? -17.158 -6.567 17.248 1.00 53.41 88 SER A O 1
ATOM 699 N N . LEU A 1 89 ? -16.863 -6.437 15.014 1.00 59.25 89 LEU A N 1
ATOM 700 C CA . LEU A 1 89 ? -15.550 -5.810 15.062 1.00 59.25 89 LEU A CA 1
ATOM 701 C C . LEU A 1 89 ? -15.730 -4.438 15.711 1.00 59.25 89 LEU A C 1
ATOM 703 O O . LEU A 1 89 ? -16.107 -3.456 15.070 1.00 59.25 89 LEU A O 1
ATOM 707 N N . ARG A 1 90 ? -15.509 -4.368 17.025 1.00 62.56 90 ARG A N 1
ATOM 708 C CA . ARG A 1 90 ? -15.406 -3.088 17.717 1.00 62.56 90 ARG A CA 1
ATOM 709 C C . ARG A 1 90 ? -14.280 -2.325 17.039 1.00 62.56 90 ARG A C 1
ATOM 711 O O . ARG A 1 90 ? -13.229 -2.904 16.792 1.00 62.56 90 ARG A O 1
ATOM 718 N N . ALA A 1 91 ? -14.503 -1.038 16.777 1.00 64.31 91 ALA A N 1
ATOM 719 C CA . ALA A 1 91 ? -13.504 -0.116 16.246 1.00 64.31 91 ALA A CA 1
ATOM 720 C C . ALA A 1 91 ? -12.323 0.021 17.228 1.00 64.31 91 ALA A C 1
ATOM 722 O O . ALA A 1 91 ? -12.238 0.971 18.010 1.00 64.31 91 ALA A O 1
ATOM 723 N N . GLN A 1 92 ? -11.462 -0.989 17.244 1.00 82.12 92 GLN A N 1
ATOM 724 C CA . GLN A 1 92 ? -10.263 -1.090 18.056 1.00 82.12 92 GLN A CA 1
ATOM 725 C C . GLN A 1 92 ? -9.067 -0.601 17.240 1.00 82.12 92 GLN A C 1
ATOM 727 O O . GLN A 1 92 ? -9.135 -0.499 16.012 1.00 82.12 92 GLN A O 1
ATOM 732 N N . GLY A 1 93 ? -7.977 -0.272 17.937 1.00 86.19 93 GLY A N 1
ATOM 733 C CA . GLY A 1 93 ? -6.722 0.124 17.300 1.00 86.19 93 GLY A CA 1
ATOM 734 C C . GLY A 1 93 ? -6.262 -0.887 16.247 1.00 86.19 93 GLY A C 1
ATOM 735 O O . GLY A 1 93 ? -5.878 -0.472 15.158 1.00 86.19 93 GLY A O 1
ATOM 736 N N . ASP A 1 94 ? -6.440 -2.187 16.510 1.00 89.38 94 ASP A N 1
ATOM 737 C CA . ASP A 1 94 ? -6.110 -3.270 15.573 1.00 89.38 94 ASP A CA 1
ATOM 738 C C . ASP A 1 94 ? -6.790 -3.108 14.222 1.00 89.38 94 ASP A C 1
ATOM 740 O O . ASP A 1 94 ? -6.153 -3.209 13.181 1.00 89.38 94 ASP A O 1
ATOM 744 N N . THR A 1 95 ? -8.094 -2.829 14.224 1.00 91.81 95 THR A N 1
ATOM 745 C CA . THR A 1 95 ? -8.870 -2.698 12.990 1.00 91.81 95 THR A CA 1
ATOM 746 C C . THR A 1 95 ? -8.402 -1.499 12.170 1.00 91.81 95 THR A C 1
ATOM 748 O O . THR A 1 95 ? -8.396 -1.568 10.946 1.00 91.81 95 THR A O 1
ATOM 751 N N . LEU A 1 96 ? -7.980 -0.411 12.825 1.00 93.75 96 LEU A N 1
ATOM 752 C CA . LEU A 1 96 ? -7.419 0.759 12.143 1.00 93.75 96 LEU A CA 1
ATOM 753 C C . LEU A 1 96 ? -6.024 0.485 11.574 1.00 93.75 96 LEU A C 1
ATOM 755 O O . LEU A 1 96 ? -5.738 0.931 10.466 1.00 93.75 96 LEU A O 1
ATOM 759 N N . LEU A 1 97 ? -5.177 -0.251 12.296 1.00 94.75 97 LEU A N 1
ATOM 760 C CA . LEU A 1 97 ? -3.858 -0.657 11.804 1.00 94.75 97 LEU A CA 1
ATOM 761 C C . LEU A 1 97 ? -3.976 -1.645 10.636 1.00 94.75 97 LEU A C 1
ATOM 763 O O . LEU A 1 97 ? -3.285 -1.482 9.638 1.00 94.75 97 LEU A O 1
ATOM 767 N N . LEU A 1 98 ? -4.900 -2.608 10.707 1.00 94.69 98 LEU A N 1
ATOM 768 C CA . LEU A 1 98 ? -5.208 -3.520 9.599 1.00 94.69 98 LEU A CA 1
ATOM 769 C C . LEU A 1 98 ? -5.765 -2.771 8.384 1.00 94.69 98 LEU A C 1
ATOM 771 O O . LEU A 1 98 ? -5.366 -3.044 7.255 1.00 94.69 98 LEU A O 1
ATOM 775 N N . LEU A 1 99 ? -6.649 -1.794 8.609 1.00 95.56 99 LEU A N 1
ATOM 776 C CA . LEU A 1 99 ? -7.158 -0.937 7.541 1.00 95.56 99 LEU A CA 1
A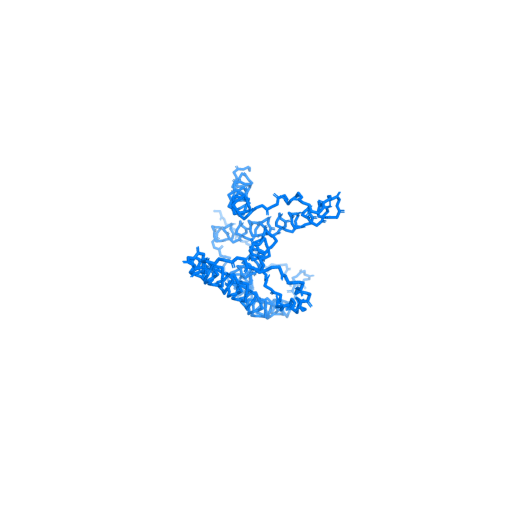TOM 777 C C . LEU A 1 99 ? -6.018 -0.155 6.877 1.00 95.56 99 LEU A C 1
ATOM 779 O O . LEU A 1 99 ? -5.950 -0.106 5.652 1.00 95.56 99 LEU A O 1
ATOM 783 N N . HIS A 1 100 ? -5.109 0.419 7.667 1.00 97.12 100 HIS A N 1
ATOM 784 C CA . HIS A 1 100 ? -3.939 1.128 7.147 1.00 97.12 100 HIS A CA 1
ATOM 785 C C . HIS A 1 100 ? -3.001 0.203 6.367 1.00 97.12 100 HIS A C 1
ATOM 787 O O . HIS A 1 100 ? -2.602 0.573 5.269 1.00 97.12 100 HIS A O 1
ATOM 793 N N . LEU A 1 101 ? -2.735 -1.008 6.862 1.00 97.12 101 LEU A N 1
ATOM 794 C CA . LEU A 1 101 ? -1.929 -2.007 6.157 1.00 97.12 101 LEU A CA 1
ATOM 795 C C . LEU A 1 101 ? -2.544 -2.364 4.794 1.00 97.12 101 LEU A C 1
ATOM 797 O O . LEU A 1 101 ? -1.887 -2.221 3.769 1.00 97.12 101 LEU A O 1
ATOM 801 N N . SER A 1 102 ? -3.842 -2.690 4.761 1.00 97.62 102 SER A N 1
ATOM 802 C CA . SER A 1 102 ? -4.547 -2.979 3.501 1.00 97.62 102 SER A CA 1
ATOM 803 C C . SER A 1 102 ? -4.573 -1.782 2.541 1.00 97.62 102 SER A C 1
ATOM 805 O O . SER A 1 102 ? -4.554 -1.956 1.324 1.00 97.62 102 SER A O 1
ATOM 807 N N . ALA A 1 103 ? -4.575 -0.551 3.067 1.00 97.12 103 ALA A N 1
ATOM 808 C CA . ALA A 1 103 ? -4.466 0.653 2.254 1.00 97.12 103 ALA A CA 1
ATOM 809 C C . ALA A 1 103 ? -3.054 0.822 1.666 1.00 97.12 103 ALA A C 1
ATOM 811 O O . ALA A 1 103 ? -2.942 1.165 0.491 1.00 97.12 103 ALA A O 1
ATOM 812 N N . CYS A 1 104 ? -1.990 0.552 2.430 1.00 98.00 104 CYS A N 1
ATOM 813 C CA . CYS A 1 104 ? -0.612 0.540 1.923 1.00 98.00 104 CYS A CA 1
ATOM 814 C C . CYS A 1 104 ? -0.428 -0.505 0.815 1.00 98.00 104 CYS A C 1
ATOM 816 O O . CYS A 1 104 ? 0.160 -0.198 -0.225 1.00 98.00 104 CYS A O 1
ATOM 818 N N . ASP A 1 105 ? -0.981 -1.706 0.993 1.00 97.94 105 ASP A N 1
ATOM 819 C CA . ASP A 1 105 ? -0.914 -2.771 -0.010 1.00 97.94 105 ASP A CA 1
ATOM 820 C C . ASP A 1 105 ? -1.712 -2.411 -1.266 1.00 97.94 105 ASP A C 1
ATOM 822 O O . ASP A 1 105 ? -1.247 -2.623 -2.389 1.00 97.94 105 ASP A O 1
ATOM 826 N N . LEU A 1 106 ? -2.896 -1.808 -1.101 1.00 97.81 106 LEU A N 1
ATOM 827 C CA . LEU A 1 106 ? -3.697 -1.304 -2.215 1.00 97.81 106 LEU A CA 1
ATOM 828 C C . LEU A 1 106 ? -2.930 -0.240 -3.003 1.00 97.81 106 LEU A C 1
ATOM 830 O O . LEU A 1 106 ? -2.876 -0.307 -4.228 1.00 97.81 106 LEU A O 1
ATOM 834 N N . VAL A 1 107 ? -2.313 0.718 -2.310 1.00 97.31 107 VAL A N 1
ATOM 835 C CA . VAL A 1 107 ? -1.501 1.777 -2.921 1.00 97.31 107 VAL A CA 1
ATOM 836 C C . VAL A 1 107 ? -0.296 1.186 -3.658 1.00 97.31 107 VAL A C 1
ATOM 838 O O . VAL A 1 107 ? -0.008 1.577 -4.792 1.00 97.31 107 VAL A O 1
ATOM 841 N N . TYR A 1 108 ? 0.380 0.199 -3.070 1.00 97.62 108 TYR A N 1
ATOM 842 C CA . TYR A 1 108 ? 1.475 -0.509 -3.725 1.00 97.62 108 TYR A CA 1
ATOM 843 C C . TYR A 1 108 ? 1.012 -1.227 -4.998 1.00 97.62 108 TYR A C 1
ATOM 845 O O . TYR A 1 108 ? 1.615 -1.068 -6.064 1.00 97.62 108 TYR A O 1
ATOM 853 N N . CYS A 1 109 ? -0.091 -1.969 -4.911 1.00 97.94 109 CYS A N 1
ATOM 854 C CA . CYS A 1 109 ? -0.630 -2.728 -6.031 1.00 97.94 109 CYS A CA 1
ATOM 855 C C . CYS A 1 109 ? -1.177 -1.826 -7.139 1.00 97.94 109 CYS A C 1
ATOM 857 O O . CYS A 1 109 ? -0.994 -2.144 -8.309 1.00 97.94 109 CYS A O 1
ATOM 859 N N . ALA A 1 110 ? -1.820 -0.709 -6.801 1.00 97.44 110 ALA A N 1
ATOM 860 C CA . ALA A 1 110 ? -2.455 0.185 -7.767 1.00 97.44 110 ALA A CA 1
ATOM 861 C C . ALA A 1 110 ? -1.481 1.180 -8.414 1.00 97.44 110 ALA A C 1
ATOM 863 O O . ALA A 1 110 ? -1.749 1.656 -9.514 1.00 97.44 110 ALA A O 1
ATOM 864 N N . ILE A 1 111 ? -0.369 1.513 -7.749 1.00 96.94 111 ILE A N 1
ATOM 865 C CA . ILE A 1 111 ? 0.557 2.553 -8.218 1.00 96.94 111 ILE A CA 1
ATOM 866 C C . ILE A 1 111 ? 1.958 1.984 -8.456 1.00 96.94 111 ILE A C 1
ATOM 868 O O . ILE A 1 111 ? 2.444 2.025 -9.585 1.00 96.94 111 ILE A O 1
ATOM 872 N N . ASN A 1 112 ? 2.609 1.417 -7.436 1.00 96.94 112 ASN A N 1
ATOM 873 C CA . ASN A 1 112 ? 4.009 0.981 -7.544 1.00 96.94 112 ASN A CA 1
ATOM 874 C C . ASN A 1 112 ? 4.205 -0.143 -8.570 1.00 96.94 112 ASN A C 1
ATOM 876 O O . ASN A 1 112 ? 5.150 -0.094 -9.364 1.00 96.94 112 ASN A O 1
ATOM 880 N N . LEU A 1 113 ? 3.322 -1.146 -8.582 1.00 96.81 113 LEU A N 1
ATOM 881 C CA . LEU A 1 113 ? 3.424 -2.258 -9.530 1.00 96.81 113 LEU A CA 1
ATOM 882 C C . LEU A 1 113 ? 3.160 -1.826 -10.984 1.00 96.81 113 LEU A C 1
ATOM 884 O O . LEU A 1 113 ? 4.005 -2.139 -11.823 1.00 96.81 113 LEU A O 1
ATOM 888 N N . PRO A 1 114 ? 2.100 -1.059 -11.311 1.00 97.06 114 PRO A N 1
ATOM 889 C CA . PRO A 1 114 ? 1.909 -0.523 -12.658 1.00 97.06 114 PRO A CA 1
ATOM 890 C C . PRO A 1 114 ? 3.051 0.377 -13.121 1.00 97.06 114 PRO A C 1
ATOM 892 O O . PRO A 1 114 ? 3.528 0.220 -14.241 1.00 97.06 114 PRO A O 1
ATOM 895 N N . VAL A 1 115 ? 3.549 1.267 -12.255 1.00 95.75 115 VAL A N 1
ATOM 896 C CA . VAL A 1 115 ? 4.721 2.108 -12.554 1.00 95.75 115 VAL A CA 1
ATOM 897 C C . VAL A 1 115 ? 5.926 1.237 -12.914 1.00 95.75 115 VAL A C 1
ATOM 899 O O . VAL A 1 115 ? 6.552 1.462 -13.947 1.00 95.75 115 VAL A O 1
ATOM 902 N N . THR A 1 116 ? 6.196 0.191 -12.127 1.00 94.19 116 THR A N 1
ATOM 903 C CA . THR A 1 116 ? 7.278 -0.771 -12.399 1.00 94.19 116 THR A CA 1
ATOM 904 C C . THR A 1 116 ? 7.053 -1.515 -13.721 1.00 94.19 116 THR A C 1
ATOM 906 O O . THR A 1 116 ? 7.972 -1.645 -14.531 1.00 94.19 116 THR A O 1
ATOM 909 N N . ALA A 1 117 ? 5.823 -1.965 -13.980 1.00 94.62 117 ALA A N 1
ATOM 910 C CA . ALA A 1 117 ? 5.457 -2.677 -15.199 1.00 94.62 117 ALA A CA 1
ATOM 911 C C . ALA A 1 117 ? 5.606 -1.806 -16.457 1.00 94.62 117 ALA A C 1
ATOM 913 O O . ALA A 1 117 ? 6.026 -2.299 -17.506 1.00 94.62 117 ALA A O 1
ATOM 914 N N . ILE A 1 118 ? 5.302 -0.510 -16.354 1.00 93.00 118 ILE A N 1
ATOM 915 C CA . ILE A 1 118 ? 5.507 0.474 -17.422 1.00 93.00 118 ILE A CA 1
ATOM 916 C C . ILE A 1 118 ? 7.002 0.721 -17.639 1.00 93.00 118 ILE A C 1
ATOM 918 O O . ILE A 1 118 ? 7.438 0.799 -18.786 1.00 93.00 118 ILE A O 1
ATOM 922 N N . THR A 1 119 ? 7.814 0.780 -16.580 1.00 92.31 119 THR A N 1
ATOM 923 C CA . THR A 1 119 ? 9.270 0.953 -16.708 1.00 92.31 119 THR A CA 1
ATOM 924 C C . THR A 1 119 ? 9.920 -0.173 -17.521 1.00 92.31 119 THR A C 1
ATOM 926 O O . THR A 1 119 ? 10.835 0.097 -18.299 1.00 92.31 119 THR A O 1
ATOM 929 N N . TYR A 1 120 ? 9.406 -1.408 -17.452 1.00 91.44 120 TYR A N 1
ATOM 930 C CA . TYR A 1 120 ? 9.880 -2.500 -18.313 1.00 91.44 120 TYR A CA 1
ATOM 931 C C . TYR A 1 120 ? 9.673 -2.241 -19.812 1.00 91.44 120 TYR A C 1
ATOM 933 O O . TYR A 1 120 ? 10.483 -2.706 -20.614 1.00 91.44 120 TYR A O 1
ATOM 941 N N . ASN A 1 121 ? 8.663 -1.459 -20.215 1.00 92.12 121 ASN A N 1
ATOM 942 C CA . ASN A 1 121 ? 8.463 -1.119 -21.628 1.00 92.12 121 ASN A CA 1
ATOM 943 C C . ASN A 1 121 ? 9.626 -0.302 -22.193 1.00 92.12 121 ASN A C 1
ATOM 945 O O . ASN A 1 121 ? 9.991 -0.506 -23.346 1.00 92.12 121 ASN A O 1
ATOM 949 N N . TYR A 1 122 ? 10.243 0.573 -21.392 1.00 89.81 122 TYR A N 1
ATOM 950 C CA . TYR A 1 122 ? 11.411 1.341 -21.832 1.00 89.81 122 TYR A CA 1
ATOM 951 C C . TYR A 1 122 ? 12.609 0.429 -22.115 1.00 89.81 122 TYR A C 1
ATOM 953 O O . TYR A 1 122 ? 13.300 0.623 -23.113 1.00 89.81 122 TYR A O 1
ATOM 961 N N . ALA A 1 123 ? 12.803 -0.605 -21.290 1.00 86.88 123 ALA A N 1
ATOM 962 C CA . ALA A 1 123 ? 13.850 -1.602 -21.498 1.00 86.88 123 ALA A CA 1
ATOM 963 C C . ALA A 1 123 ? 13.583 -2.471 -22.740 1.00 86.88 123 ALA A C 1
ATOM 965 O O . ALA A 1 123 ? 14.492 -2.706 -23.529 1.00 86.88 123 ALA A O 1
ATOM 966 N N . ILE A 1 124 ? 12.338 -2.918 -22.944 1.00 88.19 124 ILE A N 1
ATOM 967 C CA . ILE A 1 124 ? 11.961 -3.757 -24.097 1.00 88.19 124 ILE A CA 1
ATOM 968 C C . ILE A 1 124 ? 12.034 -2.973 -25.412 1.00 88.19 124 ILE A C 1
ATOM 970 O O . ILE A 1 124 ? 12.498 -3.505 -26.416 1.00 88.19 124 ILE A O 1
ATOM 974 N N . ALA A 1 125 ? 11.565 -1.724 -25.422 1.00 89.12 125 ALA A N 1
ATOM 975 C CA . ALA A 1 125 ? 11.524 -0.887 -26.619 1.00 89.12 125 ALA A CA 1
ATOM 976 C C . ALA A 1 125 ? 12.885 -0.267 -26.979 1.00 89.12 125 ALA A C 1
ATOM 978 O O . ALA A 1 125 ? 12.957 0.480 -27.953 1.00 89.12 125 ALA A O 1
ATOM 979 N N . ALA A 1 126 ? 13.933 -0.522 -26.182 1.00 84.06 126 ALA A N 1
ATOM 980 C CA . ALA A 1 126 ? 15.215 0.181 -26.261 1.00 84.06 126 ALA A CA 1
ATOM 981 C C . ALA A 1 126 ? 15.039 1.715 -26.313 1.00 84.06 126 ALA A C 1
ATOM 983 O O . ALA A 1 126 ? 15.777 2.428 -26.994 1.00 84.06 126 ALA A O 1
ATOM 984 N N . ALA A 1 127 ? 14.017 2.222 -25.617 1.00 87.25 127 ALA A N 1
ATOM 985 C CA . ALA A 1 127 ? 13.686 3.637 -25.598 1.00 87.25 127 ALA A CA 1
ATOM 986 C C . ALA A 1 127 ? 14.618 4.392 -24.643 1.00 87.25 127 ALA A C 1
ATOM 988 O O . ALA A 1 127 ? 15.186 3.816 -23.712 1.00 87.25 127 ALA A O 1
ATOM 989 N N . ALA A 1 128 ? 14.741 5.706 -24.845 1.00 88.06 128 ALA A N 1
ATOM 990 C CA . ALA A 1 128 ? 15.451 6.559 -23.900 1.00 88.06 128 ALA A CA 1
ATOM 991 C C . ALA A 1 128 ? 14.852 6.399 -22.488 1.00 88.06 128 ALA A C 1
ATOM 993 O O . ALA A 1 128 ? 13.625 6.322 -22.356 1.00 88.06 128 ALA A O 1
ATOM 994 N N . PRO A 1 129 ? 15.688 6.342 -21.436 1.00 87.38 129 PRO A N 1
ATOM 995 C CA . PRO A 1 129 ? 15.202 6.158 -20.079 1.00 87.38 129 PRO A CA 1
ATOM 996 C C . PRO A 1 129 ? 14.261 7.305 -19.677 1.00 87.38 129 PRO A C 1
ATOM 998 O O . PRO A 1 129 ? 14.417 8.433 -20.159 1.00 87.38 129 PRO A O 1
ATOM 1001 N N . PRO A 1 130 ? 13.293 7.042 -18.781 1.00 91.31 130 PRO A N 1
ATOM 1002 C CA . PRO A 1 130 ? 12.420 8.085 -18.264 1.00 91.31 130 PRO A CA 1
ATOM 1003 C C . PRO A 1 130 ? 13.225 9.184 -17.555 1.00 91.31 130 PRO A C 1
ATOM 1005 O O . PRO A 1 130 ? 14.388 9.007 -17.183 1.00 91.31 130 PRO A O 1
ATOM 1008 N N . SER A 1 131 ? 12.597 10.347 -17.371 1.00 93.94 131 SER A N 1
ATOM 1009 C CA . SER A 1 131 ? 13.258 11.496 -16.753 1.00 93.94 131 SER A CA 1
ATOM 1010 C C . SER A 1 131 ? 13.789 11.155 -15.354 1.00 93.94 131 SER A C 1
ATOM 1012 O O . SER A 1 131 ? 13.182 10.385 -14.607 1.00 93.94 131 SER A O 1
ATOM 1014 N N . ARG A 1 132 ? 14.912 11.772 -14.961 1.00 92.50 132 ARG A N 1
ATOM 1015 C CA . ARG A 1 132 ? 15.512 11.566 -13.629 1.00 92.50 132 ARG A CA 1
ATOM 1016 C C . ARG A 1 132 ? 14.500 11.819 -12.508 1.00 92.50 132 ARG A C 1
ATOM 1018 O O . ARG A 1 132 ? 14.425 11.032 -11.574 1.00 92.50 132 ARG A O 1
ATOM 1025 N N . LEU A 1 133 ? 13.687 12.871 -12.646 1.00 93.19 133 LEU A N 1
ATOM 1026 C CA . LEU A 1 133 ? 12.629 13.207 -11.693 1.00 93.19 133 LEU A CA 1
ATOM 1027 C C . LEU A 1 133 ? 11.602 12.076 -11.545 1.00 93.19 133 LEU A C 1
ATOM 1029 O O . LEU A 1 133 ? 11.216 11.765 -10.424 1.00 93.19 133 LEU A O 1
ATOM 1033 N N . TYR A 1 134 ? 11.193 11.442 -12.650 1.00 93.38 134 TYR A N 1
ATOM 1034 C CA . TYR A 1 134 ? 10.261 10.313 -12.616 1.00 93.38 134 TYR A CA 1
ATOM 1035 C C . TYR A 1 134 ? 10.849 9.131 -11.842 1.00 93.38 134 TYR A C 1
ATOM 1037 O O . TYR A 1 134 ? 10.202 8.612 -10.936 1.00 93.38 134 TYR A O 1
ATOM 1045 N N . CYS A 1 135 ? 12.092 8.742 -12.147 1.00 92.56 135 CYS A N 1
ATOM 1046 C CA . CYS A 1 135 ? 12.771 7.651 -11.443 1.00 92.56 135 CYS A CA 1
ATOM 1047 C C . CYS A 1 135 ? 12.916 7.942 -9.948 1.00 92.56 135 CYS A C 1
ATOM 1049 O O . CYS A 1 135 ? 12.624 7.081 -9.121 1.00 92.56 135 CYS A O 1
ATOM 1051 N N . THR A 1 136 ? 13.332 9.161 -9.599 1.00 93.81 136 THR A N 1
ATOM 1052 C CA . THR A 1 136 ? 13.496 9.585 -8.208 1.00 93.81 136 THR A CA 1
ATOM 1053 C C . THR A 1 136 ? 12.165 9.590 -7.459 1.00 93.81 136 THR A C 1
ATOM 1055 O O . THR A 1 136 ? 12.084 9.022 -6.374 1.00 93.81 136 THR A O 1
ATOM 1058 N N . ALA A 1 137 ? 11.109 10.161 -8.042 1.00 94.25 137 ALA A N 1
ATOM 1059 C CA . ALA A 1 137 ? 9.789 10.199 -7.421 1.00 94.25 137 ALA A CA 1
ATOM 1060 C C . ALA A 1 137 ? 9.192 8.793 -7.250 1.00 94.25 137 ALA A C 1
ATOM 1062 O O . ALA A 1 137 ? 8.667 8.479 -6.184 1.00 94.25 137 ALA A O 1
ATOM 1063 N N . ALA A 1 138 ? 9.316 7.925 -8.261 1.00 95.44 138 ALA A N 1
ATOM 1064 C CA . ALA A 1 138 ? 8.857 6.540 -8.185 1.00 95.44 138 ALA A CA 1
ATOM 1065 C C . ALA A 1 138 ? 9.607 5.747 -7.101 1.00 95.44 138 ALA A C 1
ATOM 1067 O O . ALA A 1 138 ? 8.984 5.038 -6.310 1.00 95.44 138 ALA A O 1
ATOM 1068 N N . ALA A 1 139 ? 10.933 5.902 -7.022 1.00 95.00 139 ALA A N 1
ATOM 1069 C CA . ALA A 1 139 ? 11.744 5.274 -5.984 1.00 95.00 139 ALA A CA 1
ATOM 1070 C C . ALA A 1 139 ? 11.360 5.778 -4.586 1.00 95.00 139 ALA A C 1
ATOM 1072 O O . ALA A 1 139 ? 11.088 4.967 -3.702 1.00 95.00 139 ALA A O 1
ATOM 1073 N N . MET A 1 140 ? 11.263 7.099 -4.396 1.00 95.69 140 MET A N 1
ATOM 1074 C CA . MET A 1 140 ? 10.826 7.698 -3.131 1.00 95.69 140 MET A CA 1
ATOM 1075 C C . MET A 1 140 ? 9.466 7.160 -2.701 1.00 95.69 140 MET A C 1
ATOM 1077 O O . MET A 1 140 ? 9.311 6.716 -1.568 1.00 95.69 140 MET A O 1
ATOM 1081 N N . PHE A 1 141 ? 8.489 7.152 -3.606 1.00 96.81 141 PHE A N 1
ATOM 1082 C CA . PHE A 1 141 ? 7.145 6.681 -3.303 1.00 96.81 141 PHE A CA 1
ATOM 1083 C C . PHE A 1 141 ? 7.127 5.207 -2.877 1.00 96.81 141 PHE A C 1
ATOM 1085 O O . PHE A 1 141 ? 6.489 4.854 -1.883 1.00 96.81 141 PHE A O 1
ATOM 1092 N N . ARG A 1 142 ? 7.889 4.354 -3.572 1.00 96.44 142 ARG A N 1
ATOM 1093 C CA . ARG A 1 142 ? 8.065 2.945 -3.206 1.00 96.44 142 ARG A CA 1
ATOM 1094 C C . ARG A 1 142 ? 8.662 2.791 -1.805 1.00 96.44 142 ARG A C 1
ATOM 1096 O O . ARG A 1 142 ? 8.148 1.994 -1.024 1.00 96.44 142 ARG A O 1
ATOM 1103 N N . TYR A 1 143 ? 9.712 3.543 -1.475 1.00 96.75 143 TYR A N 1
ATOM 1104 C CA . TYR A 1 143 ? 10.350 3.467 -0.158 1.00 96.75 143 TYR A CA 1
ATOM 1105 C C . TYR A 1 143 ? 9.474 4.022 0.966 1.00 96.75 143 TYR A C 1
ATOM 1107 O O . TYR A 1 143 ? 9.407 3.411 2.030 1.00 96.75 143 TYR A O 1
ATOM 1115 N N . VAL A 1 144 ? 8.765 5.131 0.737 1.00 97.75 144 VAL A N 1
ATOM 1116 C CA . VAL A 1 144 ? 7.805 5.681 1.707 1.00 97.75 144 VAL A CA 1
ATOM 1117 C C . VAL A 1 144 ? 6.707 4.660 2.006 1.00 97.75 144 VAL A C 1
ATOM 1119 O O . VAL A 1 144 ? 6.412 4.415 3.173 1.00 97.75 144 VAL A O 1
ATOM 1122 N N . ASN A 1 145 ? 6.137 4.025 0.977 1.00 97.94 145 ASN A N 1
ATOM 1123 C CA . ASN A 1 145 ? 5.096 3.017 1.173 1.00 97.94 145 ASN A CA 1
ATOM 1124 C C . ASN A 1 145 ? 5.620 1.783 1.924 1.00 97.94 145 ASN A C 1
ATOM 1126 O O . ASN A 1 145 ? 4.959 1.308 2.841 1.00 97.94 145 ASN A O 1
ATOM 1130 N N . ALA A 1 146 ? 6.821 1.304 1.581 1.00 97.25 146 ALA A N 1
ATOM 1131 C CA . ALA A 1 146 ? 7.450 0.171 2.261 1.00 97.25 146 ALA A CA 1
ATOM 1132 C C . ALA A 1 146 ? 7.736 0.468 3.744 1.00 97.25 146 ALA A C 1
ATOM 1134 O O . ALA A 1 146 ? 7.450 -0.356 4.609 1.00 97.25 146 ALA A O 1
ATOM 1135 N N . LEU A 1 147 ? 8.244 1.665 4.062 1.00 97.50 147 LEU A N 1
ATOM 1136 C CA . LEU A 1 147 ? 8.444 2.094 5.449 1.00 97.50 147 LEU A CA 1
ATOM 1137 C C . LEU A 1 147 ? 7.122 2.181 6.211 1.00 97.50 147 LEU A C 1
ATOM 1139 O O . LEU A 1 147 ? 7.057 1.765 7.371 1.00 97.50 147 LEU A O 1
ATOM 1143 N N . ALA A 1 148 ? 6.070 2.686 5.564 1.00 97.88 148 ALA A N 1
ATOM 1144 C CA . ALA A 1 148 ? 4.755 2.762 6.175 1.00 97.88 148 ALA A CA 1
ATOM 1145 C C . ALA A 1 148 ? 4.196 1.371 6.502 1.00 97.88 148 ALA A C 1
ATOM 1147 O O . ALA A 1 148 ? 3.739 1.143 7.620 1.00 97.88 148 ALA A O 1
ATOM 1148 N N . GLU A 1 149 ? 4.293 0.433 5.562 1.00 97.56 149 GLU A N 1
ATOM 1149 C CA . GLU A 1 149 ? 3.885 -0.963 5.730 1.00 97.56 149 GLU A CA 1
ATOM 1150 C C . GLU A 1 149 ? 4.660 -1.656 6.863 1.00 97.56 149 GLU A C 1
ATOM 1152 O O . GLU A 1 149 ? 4.061 -2.196 7.796 1.00 97.56 149 GLU A O 1
ATOM 1157 N N . TRP A 1 150 ? 5.994 -1.577 6.844 1.00 98.06 150 TRP A N 1
ATOM 1158 C CA . TRP A 1 150 ? 6.853 -2.232 7.837 1.00 98.06 150 TRP A CA 1
ATOM 1159 C C . TRP A 1 150 ? 6.653 -1.667 9.240 1.00 98.06 150 TRP A C 1
ATOM 1161 O O . TRP A 1 150 ? 6.612 -2.419 10.215 1.00 98.06 150 TRP A O 1
ATOM 1171 N N . THR A 1 151 ? 6.482 -0.349 9.357 1.00 97.88 151 THR A N 1
ATOM 1172 C CA . THR A 1 151 ? 6.216 0.281 10.654 1.00 97.88 151 THR A CA 1
ATOM 1173 C C . THR A 1 151 ? 4.856 -0.152 11.197 1.00 97.88 151 THR A C 1
ATOM 1175 O O . THR A 1 151 ? 4.739 -0.452 12.385 1.00 97.88 151 THR A O 1
ATOM 1178 N N . THR A 1 152 ? 3.839 -0.268 10.341 1.00 97.00 152 THR A N 1
ATOM 1179 C CA . THR A 1 152 ? 2.512 -0.761 10.738 1.00 97.00 152 THR A CA 1
ATOM 1180 C C . THR A 1 152 ? 2.543 -2.226 11.167 1.00 97.00 152 THR A C 1
ATOM 1182 O O . THR A 1 152 ? 1.948 -2.564 12.192 1.00 97.00 152 THR A O 1
ATOM 1185 N N . LEU A 1 153 ? 3.291 -3.087 10.470 1.00 96.88 153 LEU A N 1
ATOM 1186 C CA . LEU A 1 153 ? 3.539 -4.469 10.906 1.00 96.88 153 LEU A CA 1
ATOM 1187 C C . LEU A 1 153 ? 4.265 -4.526 12.258 1.00 96.88 153 LEU A C 1
ATOM 1189 O O . LEU A 1 153 ? 3.899 -5.320 13.131 1.00 96.88 153 LEU A O 1
ATOM 1193 N N . GLY A 1 154 ? 5.252 -3.651 12.467 1.00 96.81 154 GLY A N 1
ATOM 1194 C CA . GLY A 1 154 ? 5.929 -3.491 13.753 1.00 96.81 154 GLY A CA 1
ATOM 1195 C C . GLY A 1 154 ? 4.958 -3.108 14.873 1.00 96.81 154 GLY A C 1
ATOM 1196 O O . GLY A 1 154 ? 4.952 -3.745 15.926 1.00 96.81 154 GLY A O 1
ATOM 1197 N N . LEU A 1 155 ? 4.076 -2.131 14.634 1.00 94.81 155 LEU A N 1
ATOM 1198 C CA . LEU A 1 155 ? 3.058 -1.712 15.603 1.00 94.81 155 LEU A CA 1
ATOM 1199 C C . LEU A 1 155 ? 2.048 -2.818 15.915 1.00 94.81 155 LEU A C 1
ATOM 1201 O O . LEU A 1 155 ? 1.727 -3.019 17.085 1.00 94.81 155 LEU A O 1
ATOM 1205 N N . LEU A 1 156 ? 1.585 -3.560 14.904 1.00 94.38 156 LEU A N 1
ATOM 1206 C CA . LEU A 1 156 ? 0.713 -4.721 15.101 1.00 94.38 156 LEU A CA 1
ATOM 1207 C C . LEU A 1 156 ? 1.399 -5.789 15.959 1.00 94.38 156 LEU A C 1
ATOM 1209 O O . LEU A 1 156 ? 0.786 -6.339 16.871 1.00 94.38 156 LEU A O 1
ATOM 1213 N N . THR A 1 157 ? 2.683 -6.051 15.717 1.00 94.81 157 THR A N 1
ATOM 1214 C CA . THR A 1 157 ? 3.460 -7.024 16.497 1.00 94.81 157 THR A CA 1
ATOM 1215 C C . THR A 1 157 ? 3.608 -6.575 17.950 1.00 94.81 157 THR A C 1
ATOM 1217 O O . THR A 1 157 ? 3.323 -7.346 18.867 1.00 94.81 157 THR A O 1
ATOM 1220 N N . VAL A 1 158 ? 3.977 -5.309 18.180 1.00 92.75 158 VAL A N 1
ATOM 1221 C CA . VAL A 1 158 ? 4.060 -4.726 19.529 1.00 92.75 158 VAL A CA 1
ATOM 1222 C C . VAL A 1 158 ? 2.711 -4.806 20.232 1.00 92.75 158 VAL A C 1
ATOM 1224 O O . VAL A 1 158 ? 2.658 -5.188 21.400 1.00 92.75 158 VAL A O 1
ATOM 1227 N N . GLN A 1 159 ? 1.620 -4.503 19.527 1.00 90.50 159 GLN A N 1
ATOM 1228 C CA . GLN A 1 159 ? 0.278 -4.622 20.076 1.00 90.50 159 GLN A CA 1
ATOM 1229 C C . GLN A 1 159 ? -0.008 -6.051 20.553 1.00 90.50 159 GLN A C 1
ATOM 1231 O O . GLN A 1 159 ? -0.396 -6.234 21.704 1.00 90.50 159 GLN A O 1
ATOM 1236 N N . ARG A 1 160 ? 0.264 -7.065 19.722 1.00 89.38 160 ARG A N 1
ATOM 1237 C CA . ARG A 1 160 ? 0.063 -8.476 20.087 1.00 89.38 160 ARG A CA 1
ATOM 1238 C C . ARG A 1 160 ? 0.909 -8.904 21.284 1.00 89.38 160 ARG A C 1
ATOM 1240 O O . ARG A 1 160 ? 0.402 -9.599 22.159 1.00 89.38 160 ARG A O 1
ATOM 1247 N N . CYS A 1 161 ? 2.162 -8.463 21.365 1.00 90.81 161 CYS A N 1
ATOM 1248 C CA . CYS A 1 161 ? 3.019 -8.741 22.519 1.00 90.81 161 CYS A CA 1
ATOM 1249 C C . CYS A 1 161 ? 2.475 -8.104 23.806 1.00 90.81 161 CYS A C 1
ATOM 1251 O O . CYS A 1 161 ? 2.476 -8.735 24.863 1.00 90.81 161 CYS A O 1
ATOM 1253 N N . VAL A 1 162 ? 1.986 -6.863 23.724 1.00 86.88 162 VAL A N 1
ATOM 1254 C CA . VAL A 1 162 ? 1.388 -6.162 24.868 1.00 86.88 162 VAL A CA 1
ATOM 1255 C C . VAL A 1 162 ? 0.086 -6.830 25.303 1.00 86.88 162 VAL A C 1
ATOM 1257 O O . VAL A 1 162 ? -0.126 -6.990 26.503 1.00 86.88 162 VAL A O 1
ATOM 1260 N N . ASP A 1 163 ? -0.753 -7.254 24.358 1.00 84.50 163 ASP A N 1
ATOM 1261 C CA . ASP A 1 163 ? -2.017 -7.936 24.646 1.00 84.50 163 ASP A CA 1
ATOM 1262 C C . ASP A 1 163 ? -1.797 -9.296 25.330 1.00 84.50 163 ASP A C 1
ATOM 1264 O O . ASP A 1 163 ? -2.582 -9.671 26.197 1.00 84.50 163 ASP A O 1
ATOM 1268 N N . LEU A 1 164 ? -0.707 -10.005 25.007 1.00 87.75 164 LEU A N 1
ATOM 1269 C CA . LEU A 1 164 ? -0.309 -11.237 25.703 1.00 87.75 164 LEU A CA 1
ATOM 1270 C C . LEU A 1 164 ? 0.250 -10.976 27.110 1.00 87.75 164 LEU A C 1
ATOM 1272 O O . LEU A 1 164 ? 0.055 -11.787 28.012 1.00 87.75 164 LEU A O 1
ATOM 1276 N N . GLY A 1 165 ? 0.971 -9.868 27.300 1.00 86.62 165 GLY A N 1
ATOM 1277 C CA . GLY A 1 165 ? 1.655 -9.560 28.558 1.00 86.62 165 GLY A CA 1
ATOM 1278 C C . GLY A 1 165 ? 0.801 -8.849 29.613 1.00 86.62 165 GLY A C 1
ATOM 1279 O O . GLY A 1 165 ? 1.184 -8.818 30.783 1.00 86.62 165 GLY A O 1
ATOM 1280 N N . ARG A 1 166 ? -0.332 -8.240 29.240 1.00 77.44 166 ARG A N 1
ATOM 1281 C CA . ARG A 1 166 ? -1.157 -7.430 30.153 1.00 77.44 166 ARG A CA 1
ATOM 1282 C C . ARG A 1 166 ? -2.385 -8.160 30.685 1.00 77.44 166 ARG A C 1
ATOM 1284 O O . ARG A 1 166 ? -3.058 -8.905 29.987 1.00 77.44 166 ARG A O 1
ATOM 1291 N N . TRP A 1 167 ? -2.749 -7.817 31.922 1.00 68.12 167 TRP A N 1
ATOM 1292 C CA . TRP A 1 167 ? -4.067 -8.116 32.480 1.00 68.12 167 TRP A CA 1
ATOM 1293 C C . TRP A 1 167 ? -5.200 -7.473 31.645 1.00 68.12 167 TRP A C 1
ATOM 1295 O O . TRP A 1 167 ? -5.013 -6.359 31.141 1.00 68.12 167 TRP A O 1
ATOM 1305 N N . PRO A 1 168 ? -6.384 -8.120 31.549 1.00 64.00 168 PRO A N 1
ATOM 1306 C CA . PRO A 1 168 ? -7.467 -7.860 30.576 1.00 64.00 168 PRO A CA 1
ATOM 1307 C C . PRO A 1 168 ? -8.116 -6.450 30.522 1.00 64.00 168 PRO A C 1
ATOM 1309 O O . PRO A 1 168 ? -9.140 -6.270 29.865 1.00 64.00 168 PRO A O 1
ATOM 1312 N N . GLY A 1 169 ? -7.548 -5.416 31.151 1.00 65.62 169 GLY A N 1
ATOM 1313 C CA . GLY A 1 169 ? -8.113 -4.058 31.200 1.00 65.62 169 GLY A CA 1
ATOM 1314 C C . GLY A 1 169 ? -7.309 -2.948 30.508 1.00 65.62 169 GLY A C 1
ATOM 1315 O O . GLY A 1 169 ? -7.878 -1.911 30.165 1.00 65.62 169 GLY A O 1
ATOM 1316 N N . ALA A 1 170 ? -6.004 -3.116 30.277 1.00 61.97 170 ALA A N 1
ATOM 1317 C CA . ALA A 1 170 ? -5.126 -2.002 29.897 1.00 61.97 170 ALA A CA 1
ATOM 1318 C C . ALA A 1 170 ? -4.804 -1.968 28.390 1.00 61.97 170 ALA A C 1
ATOM 1320 O O . ALA A 1 170 ? -3.706 -2.317 27.956 1.00 61.97 170 ALA A O 1
ATOM 1321 N N . ARG A 1 171 ? -5.757 -1.498 27.575 1.00 67.38 171 ARG A N 1
ATOM 1322 C CA . ARG A 1 171 ? -5.579 -1.378 26.114 1.00 67.38 171 ARG A CA 1
ATOM 1323 C C . ARG A 1 171 ? -4.637 -0.227 25.757 1.00 67.38 171 ARG A C 1
ATOM 1325 O O . ARG A 1 171 ? -4.900 0.920 26.118 1.00 67.38 171 ARG A O 1
ATOM 1332 N N . PHE A 1 172 ? -3.562 -0.531 25.030 1.00 70.50 172 PHE A N 1
ATOM 1333 C CA . PHE A 1 1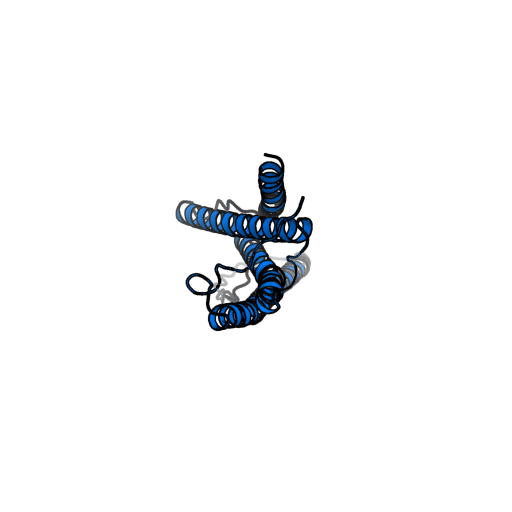72 ? -2.549 0.450 24.625 1.00 70.50 172 PHE A CA 1
ATOM 1334 C C . PHE A 1 172 ? -3.024 1.337 23.460 1.00 70.50 172 PHE A C 1
ATOM 1336 O O . PHE A 1 172 ? -2.834 2.552 23.485 1.00 70.50 172 PHE A O 1
ATOM 1343 N N . PHE A 1 173 ? -3.734 0.763 22.484 1.00 76.25 173 PHE A N 1
ATOM 1344 C CA . PHE A 1 173 ? -4.164 1.478 21.282 1.00 76.25 173 PHE A CA 1
ATOM 1345 C C . PHE A 1 173 ? -5.632 1.911 21.348 1.00 76.25 173 PHE A C 1
ATOM 1347 O O . PHE A 1 173 ? -6.565 1.162 21.051 1.00 76.25 173 PHE A O 1
ATOM 1354 N N . LYS A 1 174 ? -5.843 3.173 21.732 1.00 86.75 174 LYS A N 1
ATOM 1355 C CA . LYS A 1 174 ? -7.122 3.866 21.524 1.00 86.75 174 LYS A CA 1
ATOM 1356 C C . LYS A 1 174 ? -7.206 4.352 20.064 1.00 86.75 174 LYS A C 1
ATOM 1358 O O . LYS A 1 174 ? -6.183 4.708 19.489 1.00 86.75 174 LYS A O 1
ATOM 1363 N N . PRO A 1 175 ? -8.406 4.481 19.473 1.00 87.25 175 PRO A N 1
ATOM 1364 C CA . PRO A 1 175 ? -8.544 4.847 18.060 1.00 87.25 175 PRO A CA 1
ATOM 1365 C C . PRO A 1 175 ? -7.930 6.211 17.704 1.00 87.25 175 PRO A C 1
ATOM 1367 O O . PRO A 1 175 ? -7.324 6.358 16.649 1.00 87.25 175 PRO A O 1
ATOM 1370 N N . ARG A 1 176 ? -8.036 7.210 18.594 1.00 90.75 176 ARG A N 1
ATOM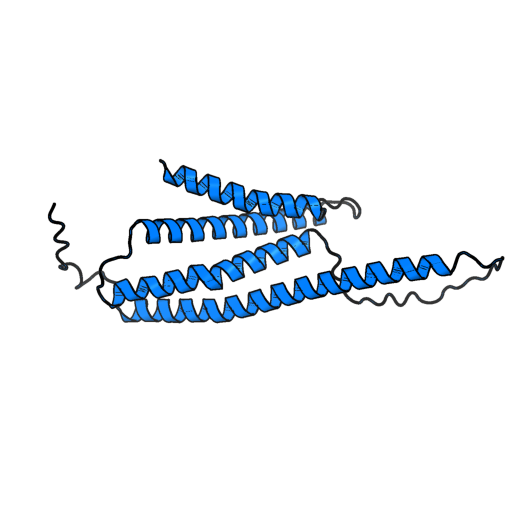 1371 C CA . ARG A 1 176 ? -7.453 8.548 18.378 1.00 90.75 176 ARG A CA 1
ATOM 1372 C C . ARG A 1 176 ? -5.919 8.529 18.267 1.00 90.75 176 ARG A C 1
ATOM 1374 O O . ARG A 1 176 ? -5.422 9.004 17.250 1.00 90.75 176 ARG A O 1
ATOM 1381 N N . PRO A 1 177 ? -5.160 7.992 19.244 1.00 92.19 177 PRO A N 1
ATOM 1382 C CA . PRO A 1 177 ? -3.709 7.916 19.109 1.00 92.19 177 PRO A CA 1
ATOM 1383 C C . PRO A 1 177 ? -3.273 7.021 17.946 1.00 92.19 177 PRO A C 1
ATOM 1385 O O . PRO A 1 177 ? -2.307 7.369 17.283 1.00 92.19 177 PRO A O 1
ATOM 1388 N N . THR A 1 178 ? -3.995 5.940 17.622 1.00 93.38 178 THR A N 1
ATOM 1389 C CA . THR A 1 178 ? -3.679 5.117 16.438 1.00 93.38 178 THR A CA 1
ATOM 1390 C C . THR A 1 178 ? -3.706 5.931 15.142 1.00 93.38 178 THR A C 1
ATOM 1392 O O . THR A 1 178 ? -2.792 5.810 14.333 1.00 93.38 178 THR A O 1
ATOM 1395 N N . ILE A 1 179 ? -4.697 6.809 14.957 1.00 94.56 179 ILE A N 1
ATOM 1396 C CA . ILE A 1 179 ? -4.749 7.698 13.784 1.00 94.56 179 ILE A CA 1
ATOM 1397 C C . ILE A 1 179 ? -3.547 8.652 13.762 1.00 94.56 179 ILE A C 1
ATOM 1399 O O . ILE A 1 179 ? -2.947 8.850 12.708 1.00 94.56 179 ILE A O 1
ATOM 1403 N N . LEU A 1 180 ? -3.163 9.212 14.915 1.00 95.56 180 LEU A N 1
ATOM 1404 C CA . LEU A 1 180 ? -1.978 10.072 15.010 1.00 95.56 180 LEU A CA 1
ATOM 1405 C C . LEU A 1 180 ? -0.693 9.314 14.653 1.00 95.56 180 LEU A C 1
ATOM 1407 O O . LEU A 1 180 ? 0.139 9.861 13.936 1.00 95.56 180 LEU A O 1
ATOM 1411 N N . PHE A 1 181 ? -0.552 8.057 15.087 1.00 95.50 181 PHE A N 1
ATOM 1412 C CA . PHE A 1 181 ? 0.571 7.207 14.687 1.00 95.50 181 PHE A CA 1
ATOM 1413 C C . PHE A 1 181 ? 0.585 6.966 13.179 1.00 95.50 181 PHE A C 1
ATOM 1415 O O . PHE A 1 181 ? 1.628 7.147 12.568 1.00 95.50 181 PHE A O 1
ATOM 1422 N N . ILE A 1 182 ? -0.555 6.642 12.561 1.00 96.50 182 ILE A N 1
ATOM 1423 C CA . ILE A 1 182 ? -0.648 6.444 11.104 1.00 96.50 182 ILE A CA 1
ATOM 1424 C C . ILE A 1 182 ? -0.192 7.700 10.347 1.00 96.50 182 ILE A C 1
ATOM 1426 O O . ILE A 1 182 ? 0.616 7.606 9.426 1.00 96.50 182 ILE A O 1
ATOM 1430 N N . ILE A 1 183 ? -0.662 8.885 10.748 1.00 97.25 183 ILE A N 1
ATOM 1431 C CA . ILE A 1 183 ? -0.232 10.154 10.138 1.00 97.25 183 ILE A CA 1
ATOM 1432 C C . ILE A 1 183 ? 1.273 10.366 10.354 1.00 97.25 183 ILE A C 1
ATOM 1434 O O . ILE A 1 183 ? 1.992 10.708 9.414 1.00 97.25 183 ILE A O 1
ATOM 1438 N N . GLY A 1 184 ? 1.759 10.123 11.573 1.00 97.62 184 GLY A N 1
ATOM 1439 C CA . GLY A 1 184 ? 3.172 10.233 11.924 1.00 97.62 184 GLY A CA 1
ATOM 1440 C C . GLY A 1 184 ? 4.070 9.297 11.114 1.00 97.62 184 GLY A C 1
ATOM 1441 O O . GLY A 1 184 ? 5.147 9.714 10.703 1.00 97.62 184 GLY A O 1
ATOM 1442 N N . ILE A 1 185 ? 3.616 8.076 10.817 1.00 97.44 185 ILE A N 1
ATOM 14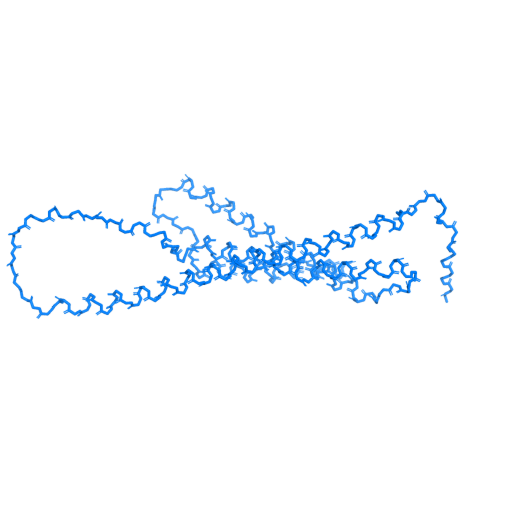43 C CA . ILE A 1 185 ? 4.330 7.110 9.974 1.00 97.44 185 ILE A CA 1
ATOM 1444 C C . ILE A 1 185 ? 4.535 7.673 8.569 1.00 97.44 185 ILE A C 1
ATOM 1446 O O . ILE A 1 185 ? 5.653 7.637 8.059 1.00 97.44 185 ILE A O 1
ATOM 1450 N N . TRP A 1 186 ? 3.490 8.228 7.950 1.00 97.81 186 TRP A N 1
ATOM 1451 C CA . TRP A 1 186 ? 3.599 8.818 6.613 1.00 97.81 186 TRP A CA 1
ATOM 1452 C C . TRP A 1 186 ? 4.533 10.027 6.595 1.00 97.81 186 TRP A C 1
ATOM 1454 O O . TRP A 1 186 ? 5.448 10.082 5.774 1.00 97.81 186 TRP A O 1
ATOM 1464 N N . VAL A 1 187 ? 4.342 10.969 7.523 1.00 97.88 187 VAL A N 1
ATOM 1465 C CA . VAL A 1 187 ? 5.179 12.175 7.618 1.00 97.88 187 VAL A CA 1
ATOM 1466 C C . VAL A 1 187 ? 6.638 11.801 7.888 1.00 97.88 187 VAL A C 1
ATOM 1468 O O . VAL A 1 187 ? 7.529 12.260 7.179 1.00 97.88 187 VAL A O 1
ATOM 1471 N N . GLY A 1 188 ? 6.886 10.925 8.864 1.00 97.44 188 GLY A N 1
ATOM 1472 C CA . GLY A 1 188 ? 8.226 10.450 9.203 1.00 97.44 188 GLY A CA 1
ATOM 1473 C C . GLY A 1 188 ? 8.901 9.719 8.044 1.00 97.44 188 GLY A C 1
ATOM 1474 O O . GLY A 1 188 ? 10.066 9.980 7.759 1.00 97.44 188 GLY A O 1
ATOM 1475 N N . SER A 1 189 ? 8.163 8.874 7.317 1.00 97.06 189 SER A N 1
ATOM 1476 C CA . SER A 1 189 ? 8.688 8.158 6.146 1.00 97.06 189 SER A CA 1
ATOM 1477 C C . SER A 1 189 ? 9.105 9.117 5.031 1.00 97.06 189 SER A C 1
ATOM 1479 O O . SER A 1 189 ? 10.172 8.944 4.448 1.00 97.06 189 SER A O 1
ATOM 1481 N N . VAL A 1 190 ? 8.313 10.160 4.759 1.00 96.62 190 VAL A N 1
ATOM 1482 C CA . VAL A 1 190 ? 8.666 11.192 3.770 1.00 96.62 190 VAL A CA 1
ATOM 1483 C C . VAL A 1 190 ? 9.912 11.966 4.199 1.00 96.62 190 VAL A C 1
ATOM 1485 O O . VAL A 1 190 ? 10.819 12.141 3.391 1.00 96.62 190 VAL A O 1
ATOM 1488 N N . LEU A 1 191 ? 9.990 12.392 5.463 1.00 97.19 191 LEU A N 1
ATOM 1489 C CA . LEU A 1 191 ? 11.144 13.136 5.979 1.00 97.19 191 LEU A CA 1
ATOM 1490 C C . LEU A 1 191 ? 12.445 12.326 5.893 1.00 97.19 191 LEU A C 1
ATOM 1492 O O . LEU A 1 191 ? 13.464 12.862 5.463 1.00 97.19 191 LEU A O 1
ATOM 1496 N N . LEU A 1 192 ? 12.404 11.033 6.233 1.00 94.81 192 LEU A N 1
ATOM 1497 C CA . LEU A 1 192 ? 13.564 10.144 6.118 1.00 94.81 192 LEU A CA 1
ATOM 1498 C C . LEU A 1 192 ? 14.058 10.023 4.670 1.00 94.81 192 LEU A C 1
ATOM 1500 O O . LEU A 1 192 ? 15.260 10.092 4.423 1.00 94.81 192 LEU A O 1
ATOM 1504 N N . GLN A 1 193 ? 13.142 9.892 3.706 1.00 95.31 193 GLN A N 1
ATOM 1505 C CA . GLN A 1 193 ? 13.508 9.789 2.289 1.00 95.31 193 GLN A CA 1
ATOM 1506 C C . GLN A 1 193 ? 13.983 11.120 1.700 1.00 95.31 193 GLN A C 1
ATOM 1508 O O . GLN A 1 193 ? 14.861 11.132 0.844 1.00 95.31 193 GLN A O 1
ATOM 1513 N N . LEU A 1 194 ? 13.442 12.250 2.163 1.00 93.75 194 LEU A N 1
ATOM 1514 C CA . LEU A 1 194 ? 13.921 13.573 1.759 1.00 93.75 194 LEU A CA 1
ATOM 1515 C C . LEU A 1 194 ? 15.336 13.853 2.266 1.00 93.75 194 LEU A C 1
ATOM 1517 O O . LEU A 1 194 ? 16.095 14.491 1.547 1.00 93.75 194 LEU A O 1
ATOM 1521 N N . ASN A 1 195 ? 15.710 13.364 3.452 1.00 91.75 195 ASN A N 1
ATOM 1522 C CA . ASN A 1 195 ? 17.078 13.522 3.944 1.00 91.75 195 ASN A CA 1
ATOM 1523 C C . ASN A 1 195 ? 18.078 12.717 3.098 1.00 91.75 195 ASN A C 1
ATOM 1525 O O . ASN A 1 195 ? 19.078 13.265 2.653 1.00 91.75 195 ASN A O 1
ATOM 1529 N N . ALA A 1 196 ? 17.739 11.464 2.761 1.00 89.44 196 ALA A N 1
ATOM 1530 C CA . ALA A 1 196 ? 18.515 10.648 1.815 1.00 89.44 196 ALA A CA 1
ATOM 1531 C C . ALA A 1 196 ? 18.569 11.249 0.391 1.00 89.44 196 ALA A C 1
ATOM 1533 O O . ALA A 1 196 ? 19.437 10.907 -0.401 1.00 89.44 196 ALA A O 1
ATOM 1534 N N . ILE A 1 197 ? 17.622 12.144 0.088 1.00 89.69 197 ILE A N 1
ATOM 1535 C CA . ILE A 1 197 ? 17.593 13.122 -1.010 1.00 89.69 197 ILE A CA 1
ATOM 1536 C C . ILE A 1 197 ? 18.882 13.918 -1.236 1.00 89.69 197 ILE A C 1
ATOM 1538 O O . ILE A 1 197 ? 19.419 14.089 -2.331 1.00 89.69 197 ILE A O 1
ATOM 1542 N N . ILE A 1 198 ? 19.213 14.581 -0.134 1.00 91.12 198 ILE A N 1
ATOM 1543 C CA . ILE A 1 198 ? 19.979 15.823 -0.083 1.00 91.12 198 ILE A CA 1
ATOM 1544 C C . ILE A 1 198 ? 21.458 15.527 0.165 1.00 91.12 198 ILE A C 1
ATOM 1546 O O . ILE A 1 198 ? 22.303 16.331 -0.230 1.00 91.12 198 ILE A O 1
ATOM 1550 N N . GLU A 1 199 ? 21.743 14.391 0.802 1.00 74.81 199 GLU A N 1
ATOM 1551 C CA . GLU A 1 199 ? 23.083 13.836 1.017 1.00 74.81 199 GLU A CA 1
ATOM 1552 C C . GLU A 1 199 ? 23.672 13.234 -0.271 1.00 74.81 199 GLU A C 1
ATOM 1554 O O . GLU A 1 199 ? 24.858 13.527 -0.550 1.00 74.81 199 GLU A O 1
#

pLDDT: mean 82.7, std 18.21, range [37.84, 98.12]

Organism: Cherax quadricarinatus (NCBI:txid27406)

Sequence (199 aa):
MNSSWEVRGLEDGGAPVGWIRAAQVWAWTVSVVGGTGNLVTVCTVVHQLHLGRLHHRGRYYQDGHYHQDGHHQDGHQQDGHLQDDRPSLRAQGDTLLLLHLSACDLVYCAINLPVTAITYNYAIAAAAPPSRLYCTAAAMFRYVNALAEWTTLGLLTVQRCVDLGRWPGARFFKPRPTILFIIGIWVGSVLLQLNAIIE

Radius of gyration: 26.34 Å; chains: 1; bounding box: 72×33×70 Å